Protein 1IZD (pdb70)

Radius of gyration: 19.55 Å; Cα contacts (8 Å, |Δi|>4): 897; chains: 1; bounding box: 43×52×50 Å

CATH classification: 2.40.70.10 (+1 more: 2.40.70.10)

Structure (mmCIF, N/CA/C/O backbone):
data_1IZD
#
_entry.id   1IZD
#
_cell.length_a   49.361
_cell.length_b   79.421
_cell.length_c   93.563
_cell.angle_alpha   90.00
_cell.angle_beta   90.00
_cell.angle_gamma   90.00
#
_symmetry.space_group_name_H-M   'P 21 21 21'
#
loop_
_entity.id
_entity.type
_entity.pdbx_description
1 polymer 'Aspartic proteinase'
2 non-polymer alpha-D-mannopyranose
3 water water
#
loop_
_atom_site.group_PDB
_atom_site.id
_atom_site.type_symbol
_atom_site.label_atom_id
_atom_site.label_alt_id
_atom_site.label_comp_id
_atom_site.label_asym_id
_atom_site.label_entity_id
_atom_site.label_seq_id
_atom_site.pdbx_PDB_ins_code
_atom_site.Cartn_x
_atom_site.Cartn_y
_atom_site.Cartn_z
_atom_site.occupancy
_atom_site.B_iso_or_equiv
_atom_site.auth_seq_id
_atom_site.auth_comp_id
_atom_site.auth_asym_id
_atom_site.auth_atom_id
_atom_site.pdbx_PDB_model_num
ATOM 1 N N . ALA A 1 1 ? 38.593 -26.770 32.462 1.00 13.98 1 ALA A N 1
ATOM 2 C CA . ALA A 1 1 ? 38.292 -26.580 31.016 1.00 14.04 1 ALA A CA 1
ATOM 3 C C . ALA A 1 1 ? 39.125 -25.428 30.465 1.00 13.31 1 ALA A C 1
ATOM 4 O O . ALA A 1 1 ? 39.539 -24.544 31.218 1.00 13.16 1 ALA A O 1
ATOM 6 N N . ALA A 1 2 ? 39.360 -25.439 29.156 1.00 10.47 2 ALA A N 1
ATOM 7 C CA . ALA A 1 2 ? 40.152 -24.398 28.503 1.00 10.78 2 ALA A CA 1
ATOM 8 C C . ALA A 1 2 ? 39.350 -23.117 28.264 1.00 9.97 2 ALA A C 1
ATOM 9 O O . ALA A 1 2 ? 39.911 -22.078 27.918 1.00 8.11 2 ALA A O 1
ATOM 11 N N . THR A 1 3 ? 38.036 -23.207 28.433 1.00 8.19 3 THR A N 1
ATOM 12 C CA . THR A 1 3 ? 37.150 -22.061 28.265 1.00 9.28 3 THR A CA 1
ATOM 13 C C . THR A 1 3 ? 36.025 -22.197 29.279 1.00 9.01 3 THR A C 1
ATOM 14 O O . THR A 1 3 ? 35.733 -23.296 29.746 1.00 8.37 3 THR A O 1
ATOM 18 N N . GLY A 1 4 ? 35.389 -21.081 29.609 1.00 9.21 4 GLY A N 1
ATOM 19 C CA . GLY A 1 4 ? 34.291 -21.125 30.554 1.00 9.57 4 GLY A CA 1
ATOM 20 C C . GLY A 1 4 ? 33.613 -19.777 30.662 1.00 9.70 4 GLY A C 1
ATOM 21 O O . GLY A 1 4 ? 34.193 -18.753 30.299 1.00 8.83 4 GLY A O 1
ATOM 22 N N . SER A 1 5 ? 32.381 -19.771 31.157 1.00 9.48 5 SER A N 1
ATOM 23 C CA . SER A 1 5 ? 31.649 -18.523 31.319 1.00 9.59 5 SER A CA 1
ATOM 24 C C . SER A 1 5 ? 30.866 -18.535 32.623 1.00 9.54 5 SER A C 1
ATOM 25 O O . SER A 1 5 ? 30.543 -19.598 33.154 1.00 7.98 5 SER A O 1
ATOM 28 N N . VAL A 1 6 ? 30.581 -17.344 33.138 1.00 8.64 6 VAL A N 1
ATOM 29 C CA . VAL A 1 6 ? 29.808 -17.201 34.360 1.00 8.87 6 VAL A CA 1
ATOM 30 C C . VAL A 1 6 ? 28.812 -16.061 34.186 1.00 9.36 6 VAL A C 1
ATOM 31 O O . VAL A 1 6 ? 29.062 -15.100 33.452 1.00 9.23 6 VAL A O 1
ATOM 35 N N . THR A 1 7 ? 27.671 -16.192 34.849 1.00 7.38 7 THR A N 1
ATOM 36 C CA . THR A 1 7 ? 26.625 -15.182 34.792 1.00 6.78 7 THR A CA 1
ATOM 37 C C . THR A 1 7 ? 26.906 -14.137 35.869 1.00 6.45 7 THR A C 1
ATOM 38 O O . THR A 1 7 ? 27.304 -14.477 36.981 1.00 6.85 7 THR A O 1
ATOM 42 N N . THR A 1 8 ? 26.712 -12.868 35.533 1.00 6.93 8 THR A N 1
ATOM 43 C CA . THR A 1 8 ? 26.935 -11.795 36.486 1.00 6.02 8 THR A CA 1
ATOM 44 C C . THR A 1 8 ? 25.672 -10.936 36.532 1.00 8.20 8 THR A C 1
ATOM 45 O O . THR A 1 8 ? 25.111 -10.580 35.493 1.00 8.01 8 THR A O 1
ATOM 49 N N . ASN A 1 9 ? 25.211 -10.627 37.740 1.00 7.36 9 ASN A N 1
ATOM 50 C CA . ASN A 1 9 ? 23.998 -9.834 37.905 1.00 8.58 9 ASN A CA 1
ATOM 51 C C . ASN A 1 9 ? 24.211 -8.579 38.733 1.00 8.01 9 ASN A C 1
ATOM 52 O O . ASN A 1 9 ? 24.948 -8.589 39.723 1.00 6.44 9 ASN A O 1
ATOM 57 N N . PRO A 1 10 ? 23.547 -7.480 38.343 1.00 8.60 10 PRO A N 1
ATOM 58 C CA . PRO A 1 10 ? 23.657 -6.202 39.045 1.00 9.41 10 PRO A CA 1
ATOM 59 C C . PRO A 1 10 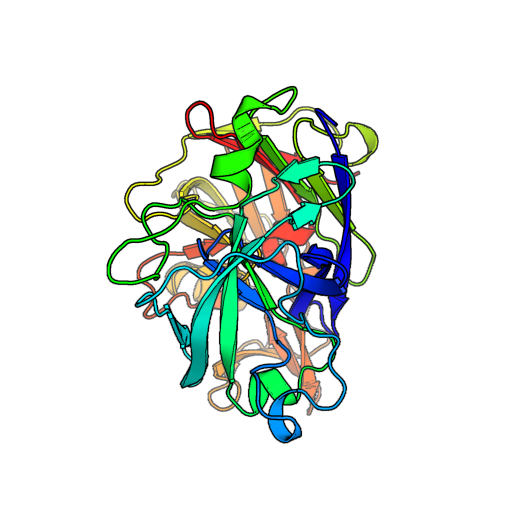? 22.762 -6.102 40.270 1.00 10.14 10 PRO A C 1
ATOM 60 O O . PRO A 1 10 ? 21.721 -6.753 40.351 1.00 9.62 10 PRO A O 1
ATOM 64 N N . THR A 1 11 ? 23.189 -5.283 41.225 1.00 10.73 11 THR A N 1
ATOM 65 C CA . THR A 1 11 ? 22.414 -5.030 42.425 1.00 11.79 11 THR A CA 1
ATOM 66 C C . THR A 1 11 ? 21.567 -3.813 42.043 1.00 12.59 11 THR A C 1
ATOM 67 O O . THR A 1 11 ? 21.661 -3.329 40.913 1.00 10.17 11 THR A O 1
ATOM 71 N N . SER A 1 12 ? 20.750 -3.315 42.966 1.00 13.43 12 SER A N 1
ATOM 72 C CA . SER A 1 12 ? 19.906 -2.156 42.677 1.00 15.17 12 SER A CA 1
ATOM 73 C C . SER A 1 12 ? 20.668 -1.020 41.991 1.00 14.48 12 SER A C 1
ATOM 74 O O . SER A 1 12 ? 21.787 -0.681 42.385 1.00 14.70 12 SER A O 1
ATOM 77 N N . ASN A 1 13 ? 20.047 -0.442 40.964 1.00 14.36 13 ASN A N 1
ATOM 78 C CA . ASN A 1 13 ? 20.628 0.661 40.194 1.00 15.11 13 ASN A CA 1
ATOM 79 C C . ASN A 1 13 ? 21.955 0.316 39.520 1.00 13.66 13 ASN A C 1
ATOM 80 O O . ASN A 1 13 ? 22.706 1.211 39.133 1.00 13.22 13 ASN A O 1
ATOM 85 N N . ASP A 1 14 ? 22.233 -0.974 39.362 1.00 11.28 14 ASP A N 1
ATOM 86 C CA . ASP A 1 14 ? 23.485 -1.418 38.751 1.00 10.71 14 ASP A CA 1
ATOM 87 C C . ASP A 1 14 ? 24.677 -0.847 39.521 1.00 10.98 14 ASP A C 1
ATOM 88 O O . ASP A 1 14 ? 25.684 -0.462 38.922 1.00 9.64 14 ASP A O 1
ATOM 93 N N . GLU A 1 15 ? 24.559 -0.789 40.845 1.00 10.06 15 GLU A N 1
ATOM 94 C CA . GLU A 1 15 ? 25.629 -0.261 41.687 1.00 11.32 15 GLU A CA 1
ATOM 95 C C . GLU A 1 15 ? 26.885 -1.118 41.580 1.00 9.49 15 GLU A C 1
ATOM 96 O O . GLU A 1 15 ? 28.000 -0.606 41.535 1.00 6.97 15 GLU A O 1
ATOM 102 N N . GLU A 1 16 ? 26.691 -2.430 41.549 1.00 8.73 16 GLU A N 1
ATOM 103 C CA . GLU A 1 16 ? 27.798 -3.371 41.438 1.00 8.20 16 GLU A CA 1
ATOM 104 C C . GLU A 1 16 ? 27.251 -4.640 40.812 1.00 8.13 16 GLU A C 1
ATOM 105 O O . GLU A 1 16 ? 26.036 -4.810 40.705 1.00 6.86 16 GLU A O 1
ATOM 111 N N . TYR A 1 17 ? 28.150 -5.526 40.400 1.00 7.87 17 TYR A N 1
ATOM 112 C CA . TYR A 1 17 ? 27.751 -6.786 39.794 1.00 7.22 17 TYR A CA 1
ATOM 113 C C . TYR A 1 17 ? 28.351 -7.930 40.597 1.00 7.58 17 TYR A C 1
ATOM 114 O O . TYR A 1 17 ? 29.528 -7.894 40.958 1.00 7.04 17 TYR A O 1
ATOM 123 N N . ILE A 1 18 ? 27.532 -8.937 40.887 1.00 6.41 18 ILE A N 1
ATOM 124 C CA . ILE A 1 18 ? 27.976 -10.080 41.672 1.00 7.10 18 ILE A CA 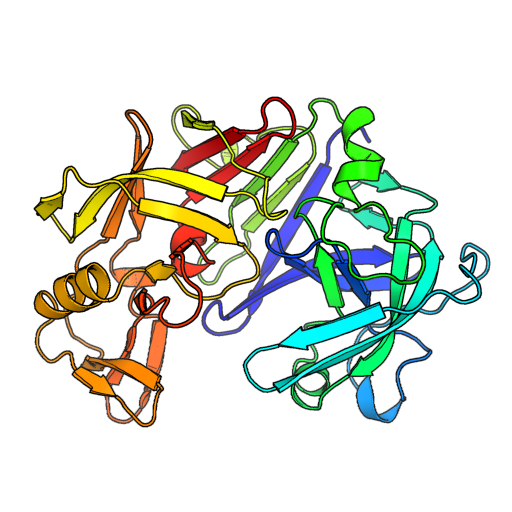1
ATOM 125 C C . ILE A 1 18 ? 27.991 -11.342 40.815 1.00 6.16 18 ILE A C 1
ATOM 126 O O . ILE A 1 18 ? 27.100 -11.562 39.993 1.00 6.10 18 ILE A O 1
ATOM 131 N N . THR A 1 19 ? 29.012 -12.166 41.019 1.00 5.04 19 THR A N 1
ATOM 132 C CA . THR A 1 19 ? 29.187 -13.389 40.245 1.00 5.44 19 THR A CA 1
ATOM 133 C C . THR A 1 19 ? 29.529 -14.549 41.167 1.00 6.26 19 THR A C 1
ATOM 134 O O . THR A 1 19 ? 30.434 -14.443 41.992 1.00 5.46 19 THR A O 1
ATOM 138 N N . GLN A 1 20 ? 28.809 -15.657 41.023 1.00 6.75 20 GLN A N 1
ATOM 139 C CA . GLN A 1 20 ? 29.041 -16.828 41.861 1.00 5.17 20 GLN A CA 1
ATOM 140 C C . GLN A 1 20 ? 30.319 -17.565 41.487 1.00 6.68 20 GLN A C 1
ATOM 141 O O . GLN A 1 20 ? 30.592 -17.797 40.308 1.00 6.54 20 GLN A O 1
ATOM 147 N N . VAL A 1 21 ? 31.102 -17.933 42.495 1.00 5.45 21 VAL A N 1
ATOM 148 C CA . VAL A 1 21 ? 32.332 -18.678 42.262 1.00 6.60 21 VAL A CA 1
ATOM 149 C C . VAL A 1 21 ? 32.503 -19.661 43.415 1.00 7.05 21 VAL A C 1
ATOM 150 O O . VAL A 1 21 ? 31.925 -19.477 44.485 1.00 6.58 21 VAL A O 1
ATOM 154 N N . THR A 1 22 ? 33.279 -20.714 43.201 1.00 5.86 22 THR A N 1
ATOM 155 C CA . THR A 1 22 ? 33.512 -21.652 44.283 1.00 7.23 22 THR A CA 1
ATOM 156 C C . THR A 1 22 ? 34.943 -21.465 44.775 1.00 6.79 22 THR A C 1
ATOM 157 O O . THR A 1 22 ? 35.881 -21.358 43.979 1.00 6.08 22 THR A O 1
ATOM 161 N N . VAL A 1 23 ? 35.085 -21.387 46.094 1.00 6.36 23 VAL A N 1
ATOM 162 C CA . VAL A 1 23 ? 36.380 -21.226 46.745 1.00 6.41 23 VAL A CA 1
ATOM 163 C C . VAL A 1 23 ? 36.447 -22.392 47.721 1.00 5.95 23 VAL A C 1
ATOM 164 O O . VAL A 1 23 ? 35.670 -22.453 48.676 1.00 5.20 23 VAL A O 1
ATOM 168 N N . GLY A 1 24 ? 37.363 -23.324 47.480 1.00 5.65 24 GLY A N 1
ATOM 169 C CA . GLY A 1 24 ? 37.440 -24.486 48.345 1.00 6.11 24 GLY A CA 1
ATOM 170 C C . GLY A 1 24 ? 36.138 -25.245 48.153 1.00 6.55 24 GLY A C 1
ATOM 171 O O . GLY A 1 24 ? 35.748 -25.528 47.020 1.00 7.53 24 GLY A O 1
ATOM 172 N N . ASP A 1 25 ? 35.450 -25.558 49.245 1.00 5.82 25 ASP A N 1
ATOM 173 C CA . ASP A 1 25 ? 34.184 -26.280 49.159 1.00 7.49 25 ASP A CA 1
ATOM 174 C C . ASP A 1 25 ? 32.985 -25.351 49.252 1.00 6.67 25 ASP A C 1
ATOM 175 O O . ASP A 1 25 ? 31.844 -25.807 49.283 1.00 6.71 25 ASP A O 1
ATOM 180 N N . ASP A 1 26 ? 33.245 -24.049 49.282 1.00 6.36 26 ASP A N 1
ATOM 181 C CA . ASP A 1 26 ? 32.178 -23.068 49.405 1.00 6.31 26 ASP A CA 1
ATOM 182 C C . ASP A 1 26 ? 31.850 -22.332 48.115 1.00 8.02 26 ASP A C 1
ATOM 183 O O . ASP A 1 26 ? 32.697 -22.182 47.238 1.00 8.70 26 ASP A O 1
ATOM 188 N N . THR A 1 27 ? 30.604 -21.880 48.010 1.00 6.44 27 THR A N 1
ATOM 189 C CA . THR A 1 27 ? 30.142 -21.145 46.838 1.00 7.39 27 THR A CA 1
ATOM 190 C C . THR A 1 27 ? 29.652 -19.789 47.328 1.00 7.63 27 THR A C 1
ATOM 191 O O . THR A 1 27 ? 28.810 -19.717 48.224 1.00 7.39 27 THR A O 1
ATOM 195 N N . LEU A 1 28 ? 30.187 -18.713 46.763 1.00 8.32 28 LEU A N 1
ATOM 196 C CA . LEU A 1 28 ? 29.774 -17.384 47.188 1.00 7.72 28 LEU A CA 1
ATOM 197 C C . LEU A 1 28 ? 29.850 -16.363 46.062 1.00 6.52 28 LEU A C 1
ATOM 198 O O . LEU A 1 28 ? 30.558 -16.556 45.070 1.00 6.54 28 LEU A O 1
ATOM 203 N N . GLY A 1 29 ? 29.102 -15.278 46.221 1.00 4.10 29 GLY A N 1
ATOM 204 C CA . GLY A 1 29 ? 29.077 -14.240 45.208 1.00 5.21 29 GLY A CA 1
ATOM 205 C C . GLY A 1 29 ? 30.160 -13.202 45.406 1.00 6.67 29 GLY A C 1
ATOM 206 O O . GLY A 1 29 ? 30.237 -12.569 46.461 1.00 6.73 29 GLY A O 1
ATOM 207 N N . LEU A 1 30 ? 30.995 -13.022 44.385 1.00 6.15 30 LEU A N 1
ATOM 208 C CA . LEU A 1 30 ? 32.082 -12.053 44.449 1.00 6.05 30 LEU A CA 1
ATOM 209 C C . LEU A 1 30 ? 31.946 -10.960 43.388 1.00 5.77 30 LEU A C 1
ATOM 210 O O . LEU A 1 30 ? 31.304 -11.147 42.353 1.00 7.19 30 LEU A O 1
ATOM 215 N N . ASP A 1 31 ? 32.566 -9.819 43.660 1.00 4.88 31 ASP A N 1
ATOM 216 C CA . ASP A 1 31 ? 32.545 -8.673 42.756 1.00 4.32 31 ASP A CA 1
ATOM 217 C C . ASP A 1 31 ? 33.786 -8.749 41.861 1.00 5.69 31 ASP A C 1
ATOM 218 O O . ASP A 1 31 ? 34.894 -8.477 42.321 1.00 7.21 31 ASP A O 1
ATOM 223 N N . PHE A 1 32 ? 33.606 -9.141 40.598 1.00 5.88 32 PHE A N 1
ATOM 224 C CA . PHE A 1 32 ? 34.723 -9.218 39.651 1.00 6.40 32 PHE A CA 1
ATOM 225 C C . PHE A 1 32 ? 35.160 -7.780 39.378 1.00 7.01 32 PHE A C 1
ATOM 226 O O . PHE A 1 32 ? 34.400 -6.978 38.829 1.00 7.14 32 PHE A O 1
ATOM 234 N N . ASP A 1 33 ? 36.399 -7.481 39.755 1.00 6.69 33 ASP A N 1
ATOM 235 C CA . ASP A 1 33 ? 36.961 -6.138 39.670 1.00 7.07 33 ASP A CA 1
ATOM 236 C C . ASP A 1 33 ? 38.215 -6.056 38.801 1.00 6.07 33 ASP A C 1
ATOM 237 O O . ASP A 1 33 ? 39.290 -6.470 39.234 1.00 5.04 33 ASP A O 1
ATOM 242 N N . THR A 1 34 ? 38.090 -5.510 37.591 1.00 6.31 34 THR A N 1
ATOM 243 C CA . THR A 1 34 ? 39.246 -5.390 36.703 1.00 6.08 34 THR A CA 1
ATOM 244 C C . THR A 1 34 ? 40.165 -4.252 37.137 1.00 6.68 34 THR A C 1
ATOM 245 O O . THR A 1 34 ? 41.189 -3.990 36.501 1.00 6.59 34 THR A O 1
ATOM 249 N N . GLY A 1 35 ? 39.792 -3.585 38.226 1.00 6.34 35 GLY A N 1
ATOM 250 C CA . GLY A 1 35 ? 40.595 -2.496 38.752 1.00 5.22 35 GLY A CA 1
ATOM 251 C C . GLY A 1 35 ? 41.380 -2.926 39.982 1.00 7.43 35 GLY A C 1
ATOM 252 O O . GLY A 1 35 ? 42.119 -2.133 40.566 1.00 6.81 35 GLY A O 1
ATOM 253 N N . SER A 1 36 ? 41.223 -4.186 40.375 1.00 4.63 36 SER A N 1
ATOM 254 C CA . SER A 1 36 ? 41.922 -4.717 41.542 1.00 6.49 36 SER A CA 1
ATOM 255 C C . SER A 1 36 ? 42.625 -6.032 41.224 1.00 5.54 36 SER A C 1
ATOM 256 O O . SER A 1 36 ? 42.177 -6.784 40.360 1.00 5.50 36 SER A O 1
ATOM 259 N N . ALA A 1 37 ? 43.726 -6.307 41.924 1.00 4.38 37 ALA A N 1
ATOM 260 C CA . ALA A 1 37 ? 44.475 -7.544 41.714 1.00 5.71 37 ALA A CA 1
ATOM 261 C C . ALA A 1 37 ? 44.361 -8.463 42.929 1.00 6.01 37 ALA A C 1
ATOM 262 O O . ALA A 1 37 ? 45.157 -9.388 43.102 1.00 6.18 37 ALA A O 1
ATOM 264 N N . ASP A 1 38 ? 43.367 -8.207 43.772 1.00 6.34 38 ASP A N 1
ATOM 265 C CA . ASP A 1 38 ? 43.163 -9.026 44.957 1.00 7.75 38 ASP A CA 1
ATOM 266 C C . ASP A 1 38 ? 41.886 -9.842 44.869 1.00 9.10 38 ASP A C 1
ATOM 267 O O . ASP A 1 38 ? 40.890 -9.407 44.289 1.00 9.60 38 ASP A O 1
ATOM 272 N N . LEU A 1 39 ? 41.932 -11.037 45.442 1.00 9.23 39 LEU A N 1
ATOM 273 C CA . LEU A 1 39 ? 40.767 -11.905 45.502 1.00 7.50 39 LEU A CA 1
ATOM 274 C C . LEU A 1 39 ? 40.576 -12.110 47.000 1.00 7.10 39 LEU A C 1
ATOM 275 O O . LEU A 1 39 ? 41.332 -12.854 47.626 1.00 6.00 39 LEU A O 1
ATOM 280 N N . TRP A 1 40 ? 39.603 -11.417 47.582 1.00 5.78 40 TRP A N 1
ATOM 281 C CA . TRP A 1 40 ? 39.344 -11.567 49.006 1.00 5.88 40 TRP A CA 1
ATOM 282 C C . TRP A 1 40 ? 37.907 -12.023 49.226 1.00 5.86 40 TRP A C 1
ATOM 283 O O . TRP A 1 40 ? 37.030 -11.772 48.397 1.00 5.45 40 TRP A O 1
ATOM 294 N N . VAL A 1 41 ? 37.669 -12.695 50.346 1.00 5.19 41 VAL A N 1
ATOM 295 C CA . VAL A 1 41 ? 36.347 -13.234 50.632 1.00 5.04 41 VAL A CA 1
ATOM 296 C C . VAL A 1 41 ? 35.935 -13.157 52.096 1.00 5.45 41 VAL A C 1
ATOM 297 O O . VAL A 1 41 ? 36.783 -13.129 52.989 1.00 6.65 41 VAL A O 1
ATOM 301 N N . PHE A 1 42 ? 34.625 -13.114 52.331 1.00 5.63 42 PHE A N 1
ATOM 302 C CA . PHE A 1 42 ? 34.112 -13.154 53.693 1.00 4.43 42 PHE A CA 1
ATOM 303 C C . PHE A 1 42 ? 34.457 -14.594 54.054 1.00 5.10 42 PHE A C 1
ATOM 304 O O . PHE A 1 42 ? 34.358 -15.486 53.205 1.00 3.29 42 PHE A O 1
ATOM 312 N N . SER A 1 43 ? 34.862 -14.836 55.293 1.00 5.06 43 SER A N 1
ATOM 313 C CA . SER A 1 43 ? 35.248 -16.184 55.677 1.00 5.11 43 SER A CA 1
ATOM 314 C C . SER A 1 43 ? 34.794 -16.557 57.078 1.00 6.18 43 SER A C 1
ATOM 315 O O . SER A 1 43 ? 34.134 -15.776 57.766 1.00 6.80 43 SER A O 1
ATOM 318 N N . SER A 1 44 ? 35.158 -17.765 57.494 1.00 6.10 44 SER A N 1
ATOM 319 C CA . SER A 1 44 ? 34.813 -18.239 58.824 1.00 6.46 44 SER A CA 1
ATOM 320 C C . SER A 1 44 ? 35.617 -17.434 59.846 1.00 6.83 44 SER A C 1
ATOM 321 O O . SER A 1 44 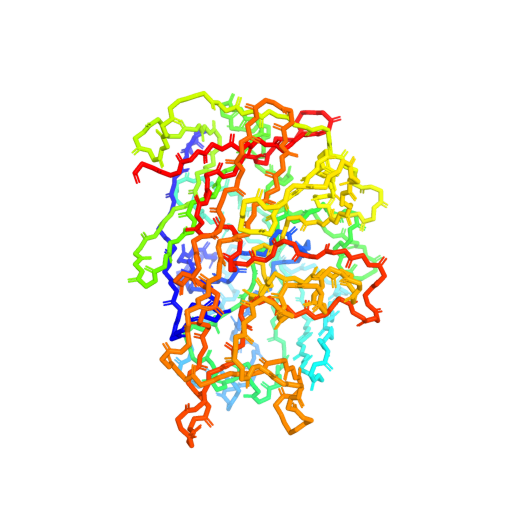? 35.275 -17.396 61.027 1.00 8.46 44 SER A O 1
ATOM 324 N N . GLN A 1 45 ? 36.681 -16.779 59.382 1.00 5.68 45 GLN A N 1
ATOM 325 C CA . GLN A 1 45 ? 37.512 -15.961 60.262 1.00 6.35 45 GLN A CA 1
ATOM 326 C C . GLN A 1 45 ? 36.893 -14.587 60.470 1.00 8.05 45 GLN A C 1
ATOM 327 O O . GLN A 1 45 ? 37.224 -13.892 61.430 1.00 9.05 45 GLN A O 1
ATOM 333 N N . THR A 1 46 ? 36.010 -14.186 59.560 1.00 7.28 46 THR A N 1
ATOM 334 C CA . THR A 1 46 ? 35.342 -12.893 59.682 1.00 6.25 46 THR A CA 1
ATOM 335 C C . THR A 1 46 ? 34.420 -12.993 60.896 1.00 6.60 46 THR A C 1
ATOM 336 O O . THR A 1 46 ? 33.708 -13.986 61.055 1.00 4.82 46 THR A O 1
ATOM 340 N N . PRO A 1 47 ? 34.420 -11.971 61.770 1.00 6.45 47 PRO A N 1
ATOM 341 C CA . PRO A 1 47 ? 33.557 -12.013 62.956 1.00 7.64 47 PRO A CA 1
ATOM 342 C C . PRO A 1 47 ? 32.121 -12.401 62.612 1.00 6.90 47 PRO A C 1
ATOM 343 O O . PRO A 1 47 ? 31.556 -11.896 61.646 1.00 5.60 47 PRO A O 1
ATOM 347 N N . SER A 1 48 ? 31.535 -13.293 63.404 1.00 8.15 48 SER A N 1
ATOM 348 C CA . SER A 1 48 ? 30.160 -13.721 63.165 1.00 8.97 48 SER A CA 1
ATOM 349 C C . SER A 1 48 ? 29.236 -12.516 63.013 1.00 9.09 48 SER A C 1
ATOM 350 O O . SER A 1 48 ? 28.336 -12.510 62.176 1.00 8.24 48 SER A O 1
ATOM 353 N N . SER A 1 49 ? 29.466 -11.493 63.828 1.00 8.33 49 SER A N 1
ATOM 354 C CA . SER A 1 49 ? 28.648 -10.291 63.782 1.00 8.96 49 SER A CA 1
ATOM 355 C C . SER A 1 49 ? 28.859 -9.489 62.500 1.00 9.03 49 SER A C 1
ATOM 356 O O . SER A 1 49 ? 28.001 -8.697 62.115 1.00 10.49 49 SER A O 1
ATOM 359 N N . GLU A 1 50 ? 29.992 -9.698 61.834 1.00 6.90 50 GLU A N 1
ATOM 360 C CA . GLU A 1 50 ? 30.288 -8.964 60.610 1.00 7.26 50 GLU A CA 1
ATOM 361 C C . GLU A 1 50 ? 29.948 -9.711 59.320 1.00 7.69 50 GLU A C 1
ATOM 362 O O . GLU A 1 50 ? 29.826 -9.091 58.258 1.00 6.34 50 GLU A O 1
ATOM 368 N N . ARG A 1 51 ? 29.794 -11.032 59.401 1.00 7.93 51 ARG A N 1
ATOM 369 C CA . ARG A 1 51 ? 29.455 -11.820 58.214 1.00 7.11 51 ARG A CA 1
ATOM 370 C C . ARG A 1 51 ? 28.014 -12.327 58.251 1.00 8.90 51 ARG A C 1
ATOM 371 O O . ARG A 1 51 ? 27.599 -13.117 57.403 1.00 6.50 51 ARG A O 1
ATOM 379 N N . SER A 1 52 ? 27.248 -11.864 59.234 1.00 8.86 52 SER A N 1
ATOM 380 C CA . SER A 1 52 ? 25.855 -12.275 59.358 1.00 10.54 52 SER A CA 1
ATOM 381 C C . SER A 1 52 ? 25.102 -12.067 58.042 1.00 10.38 52 SER A C 1
ATOM 382 O O . SER A 1 52 ? 25.138 -10.983 57.461 1.00 10.17 52 SER A O 1
ATOM 385 N N . GLY A 1 53 ? 24.429 -13.113 57.572 1.00 9.04 53 GLY A N 1
ATOM 386 C CA . GLY A 1 53 ? 23.672 -13.009 56.336 1.00 10.02 53 GLY A CA 1
ATOM 387 C C . GLY A 1 53 ? 24.458 -13.232 55.056 1.00 8.85 53 GLY A C 1
ATOM 388 O O . GLY A 1 53 ? 23.870 -13.282 53.975 1.00 8.56 53 GLY A O 1
ATOM 389 N N . HIS A 1 54 ? 25.777 -13.376 55.172 1.00 6.25 54 HIS A N 1
ATOM 390 C CA . HIS A 1 54 ? 26.648 -13.592 54.011 1.00 5.43 54 HIS A CA 1
ATOM 391 C C . HIS A 1 54 ? 27.072 -15.040 53.799 1.00 5.83 54 HIS A C 1
ATOM 392 O O . HIS A 1 54 ? 27.196 -15.813 54.749 1.00 5.73 54 HIS A O 1
ATOM 399 N N . ASP A 1 55 ? 27.320 -15.391 52.541 1.00 6.59 55 ASP A N 1
ATOM 400 C CA . ASP A 1 55 ? 27.847 -16.708 52.221 1.00 6.62 55 ASP A CA 1
ATOM 401 C C . ASP A 1 55 ? 29.317 -16.472 52.556 1.00 7.27 55 ASP A C 1
ATOM 402 O O . ASP A 1 55 ? 29.808 -15.358 52.380 1.00 7.87 55 ASP A O 1
ATOM 407 N N . TYR A 1 56 ? 30.022 -17.484 53.046 1.00 7.01 56 TYR A N 1
ATOM 408 C CA . TYR A 1 56 ? 31.430 -17.285 53.378 1.00 6.25 56 TYR A CA 1
ATOM 409 C C . TYR A 1 56 ? 32.274 -18.526 53.166 1.00 5.54 56 TYR A C 1
ATOM 410 O O . TYR A 1 56 ? 31.763 -19.644 53.088 1.00 5.77 56 TYR A O 1
ATOM 419 N N . TYR A 1 57 ? 33.579 -18.307 53.091 1.00 4.99 57 TYR A N 1
ATOM 420 C CA . TYR A 1 57 ? 34.558 -19.363 52.872 1.00 3.42 57 TYR A CA 1
ATOM 421 C C . TYR A 1 57 ? 35.152 -19.883 54.175 1.00 5.62 57 TYR A C 1
ATOM 422 O O . TYR A 1 57 ? 35.556 -19.104 55.035 1.00 6.04 57 TYR A O 1
ATOM 431 N N . THR A 1 58 ? 35.200 -21.204 54.312 1.00 4.67 58 THR A N 1
ATOM 432 C CA . THR A 1 58 ? 35.789 -21.822 55.494 1.00 6.22 58 THR A CA 1
ATOM 433 C C . THR A 1 58 ? 36.989 -22.642 55.027 1.00 7.10 58 THR A C 1
ATOM 434 O O . THR A 1 58 ? 36.826 -23.642 54.328 1.00 6.16 58 THR A O 1
ATOM 438 N N . PRO A 1 59 ? 38.213 -22.213 55.391 1.00 7.82 59 PRO A N 1
ATOM 439 C CA . PRO A 1 59 ? 39.440 -22.920 55.000 1.00 9.60 59 PRO A CA 1
ATOM 440 C C . PRO A 1 59 ? 39.396 -24.359 55.491 1.00 10.21 59 PRO A C 1
ATOM 441 O O . PRO A 1 59 ? 39.447 -24.605 56.698 1.00 11.60 59 PRO A O 1
ATOM 445 N N . GLY A 1 60 ? 39.310 -25.299 54.556 1.00 8.45 60 GLY A N 1
ATOM 446 C CA . GLY A 1 60 ? 39.244 -26.702 54.915 1.00 9.35 60 GLY A CA 1
ATOM 447 C C . GLY A 1 60 ? 40.463 -27.523 54.534 1.00 9.07 60 GLY A C 1
ATOM 448 O O . GLY A 1 60 ? 41.575 -27.003 54.427 1.00 8.59 60 GLY A O 1
ATOM 449 N N . SER A 1 61 ? 40.241 -28.814 54.313 1.00 9.55 61 SER A N 1
ATOM 450 C CA . SER A 1 61 ? 41.309 -29.747 53.970 1.00 11.14 61 SER A CA 1
ATOM 451 C C . SER A 1 61 ? 42.146 -29.374 52.749 1.00 10.07 61 SER A C 1
ATOM 452 O O . SER A 1 61 ? 43.312 -29.762 52.657 1.00 11.52 61 SER A O 1
ATOM 455 N N . SER A 1 62 ? 41.568 -28.632 51.810 1.00 8.26 62 SER A N 1
ATOM 456 C CA . SER A 1 62 ? 42.312 -28.250 50.611 1.00 8.18 62 SER A CA 1
ATOM 457 C C . SER A 1 62 ? 43.019 -26.903 50.745 1.00 7.96 62 SER A C 1
ATOM 458 O O . SER A 1 62 ? 43.769 -26.503 49.860 1.00 8.85 62 SER A O 1
ATOM 461 N N . ALA A 1 63 ? 42.786 -26.212 51.856 1.00 7.50 63 ALA A N 1
ATOM 462 C CA . ALA A 1 63 ? 43.401 -24.907 52.079 1.00 7.24 63 ALA A CA 1
ATOM 463 C C . ALA A 1 63 ? 44.813 -25.031 52.643 1.00 8.68 63 ALA A C 1
ATOM 464 O O . ALA A 1 63 ? 45.091 -25.909 53.462 1.00 9.29 63 ALA A O 1
ATOM 466 N N . GLN A 1 64 ? 45.703 -24.155 52.184 1.00 5.57 64 GLN A N 1
ATOM 467 C CA . GLN A 1 64 ? 47.084 -24.141 52.652 1.00 5.57 64 GLN A CA 1
ATOM 468 C C . GLN A 1 64 ? 47.433 -22.702 52.999 1.00 5.40 64 GLN A C 1
ATOM 469 O O . GLN A 1 64 ? 47.608 -21.853 52.123 1.00 6.97 64 GLN A O 1
ATOM 475 N N . LYS A 1 65 ? 47.532 -22.425 54.288 1.00 5.80 65 LYS A N 1
ATOM 476 C CA . LYS A 1 65 ? 47.825 -21.072 54.730 1.00 6.22 65 LYS A CA 1
ATOM 477 C C . LYS A 1 65 ? 49.209 -20.567 54.340 1.00 6.55 65 LYS A C 1
ATOM 478 O O . LYS A 1 65 ? 50.197 -21.304 54.393 1.00 6.02 65 LYS A O 1
ATOM 484 N N . ILE A 1 66 ? 49.267 -19.306 53.922 1.00 5.20 66 ILE A N 1
ATOM 485 C CA . ILE A 1 66 ? 50.538 -18.677 53.596 1.00 4.98 66 ILE A CA 1
ATOM 486 C C . ILE A 1 66 ? 50.864 -17.959 54.899 1.00 5.66 66 ILE A C 1
ATOM 487 O O . ILE A 1 66 ? 50.453 -16.819 55.114 1.00 4.67 66 ILE A O 1
ATOM 492 N N . ASP A 1 67 ? 51.581 -18.650 55.776 1.00 7.22 67 ASP A N 1
ATOM 493 C CA . ASP A 1 67 ? 51.933 -18.111 57.081 1.00 7.84 67 ASP A CA 1
ATOM 494 C C . ASP A 1 67 ? 52.673 -16.781 57.026 1.00 8.10 67 ASP A C 1
ATOM 495 O O . ASP A 1 67 ? 53.646 -16.631 56.287 1.00 9.98 67 ASP A O 1
ATOM 500 N N . GLY A 1 68 ? 52.189 -15.818 57.806 1.00 7.35 68 GLY A N 1
ATOM 501 C CA . GLY A 1 68 ? 52.818 -14.508 57.858 1.00 7.91 68 GLY A CA 1
ATOM 502 C C . GLY A 1 68 ? 52.334 -13.505 56.826 1.00 8.16 68 GLY A C 1
ATOM 503 O O . GLY A 1 68 ? 52.713 -12.333 56.865 1.00 8.03 68 GLY A O 1
ATOM 504 N N . ALA A 1 69 ? 51.497 -13.956 55.899 1.00 5.99 69 ALA A N 1
ATOM 505 C CA . ALA A 1 69 ? 50.983 -13.077 54.863 1.00 6.95 69 ALA A CA 1
ATOM 506 C C . ALA A 1 69 ? 49.750 -12.327 55.348 1.00 6.84 69 ALA A C 1
ATOM 507 O O . ALA A 1 69 ? 48.907 -12.882 56.052 1.00 5.93 69 ALA A O 1
ATOM 509 N N . THR A 1 70 ? 49.654 -11.062 54.963 1.00 6.70 70 THR A N 1
ATOM 510 C CA . THR A 1 70 ? 48.519 -10.234 55.339 1.00 6.66 70 THR A CA 1
ATOM 511 C C . THR A 1 70 ? 48.130 -9.374 54.151 1.00 6.15 70 THR A C 1
ATOM 512 O O . THR A 1 70 ? 48.912 -9.196 53.219 1.00 5.68 70 THR A O 1
ATOM 516 N N . TRP A 1 71 ? 46.911 -8.855 54.186 1.00 5.21 71 TRP A N 1
ATOM 517 C CA . TRP A 1 71 ? 46.421 -7.997 53.126 1.00 6.67 71 TRP A CA 1
ATOM 518 C C . TRP A 1 71 ? 45.486 -6.966 53.743 1.00 8.31 71 TRP A C 1
ATOM 519 O O . TRP A 1 71 ? 44.882 -7.203 54.794 1.00 7.33 71 TRP A O 1
ATOM 530 N N . SER A 1 72 ? 45.381 -5.820 53.089 1.00 8.31 72 SER A N 1
ATOM 531 C CA . SER A 1 72 ? 44.512 -4.757 53.549 1.00 10.32 72 SER A CA 1
ATOM 532 C C . SER A 1 72 ? 44.195 -3.843 52.379 1.00 12.48 72 SER A C 1
ATOM 533 O O . SER A 1 72 ? 45.088 -3.446 51.631 1.00 12.03 72 SER A O 1
ATOM 536 N N . ILE A 1 73 ? 42.915 -3.527 52.220 1.00 13.30 73 ILE A N 1
ATOM 537 C CA . ILE A 1 73 ? 42.463 -2.654 51.147 1.00 16.33 73 ILE A CA 1
ATOM 538 C C . ILE A 1 73 ? 41.588 -1.556 51.738 1.00 18.84 73 ILE A C 1
ATOM 539 O O . ILE A 1 73 ? 40.686 -1.831 52.529 1.00 17.51 73 ILE A O 1
ATOM 544 N N . SER A 1 74 ? 41.859 -0.313 51.357 1.00 22.62 74 SER A N 1
ATOM 545 C CA . SER A 1 74 ? 41.085 0.817 51.850 1.00 27.14 74 SER A CA 1
ATOM 546 C C . SER A 1 74 ? 40.353 1.473 50.690 1.00 29.74 74 SER A C 1
ATOM 547 O O . SER A 1 74 ? 40.884 1.568 49.585 1.00 29.09 74 SER A O 1
ATOM 550 N N . TYR A 1 75 ? 39.130 1.924 50.942 1.00 33.35 75 TYR A N 1
ATOM 551 C CA . TYR A 1 75 ? 38.335 2.561 49.902 1.00 37.90 75 TYR A CA 1
ATOM 552 C C . TYR A 1 75 ? 38.084 4.037 50.196 1.00 40.00 75 TYR A C 1
ATOM 553 O O . TYR A 1 75 ? 38.286 4.502 51.319 1.00 39.61 75 TYR A O 1
ATOM 562 N N . GLY A 1 76 ? 37.649 4.765 49.172 1.00 42.34 76 GLY A N 1
ATOM 563 C CA . GLY A 1 76 ? 37.389 6.187 49.313 1.00 44.21 76 GLY A CA 1
ATOM 564 C C . GLY A 1 76 ? 36.435 6.567 50.429 1.00 45.78 76 GLY A C 1
ATOM 565 O O . GLY A 1 76 ? 36.790 7.349 51.314 1.00 45.72 76 GLY A O 1
ATOM 566 N N . ASP A 1 77 ? 35.225 6.018 50.391 1.00 46.60 77 ASP A N 1
ATOM 567 C CA . ASP A 1 77 ? 34.217 6.319 51.403 1.00 47.07 77 ASP A CA 1
ATOM 568 C C . ASP A 1 77 ? 34.686 5.952 52.808 1.00 46.57 77 ASP A C 1
ATOM 569 O O . ASP A 1 77 ? 34.000 6.232 53.791 1.00 47.23 77 ASP A O 1
ATOM 574 N N . GLY A 1 78 ? 35.854 5.323 52.897 1.00 45.36 78 GLY A N 1
ATOM 575 C CA . GLY A 1 78 ? 36.390 4.941 54.191 1.00 43.21 78 GLY A CA 1
ATOM 576 C C . GLY A 1 78 ? 36.273 3.457 54.486 1.00 41.33 78 GLY A C 1
ATOM 577 O O . GLY A 1 78 ? 36.876 2.958 55.438 1.00 40.96 78 GLY A O 1
ATOM 578 N N . SER A 1 79 ? 35.494 2.746 53.676 1.00 38.86 79 SER A N 1
ATOM 579 C CA . SER A 1 79 ? 35.313 1.314 53.867 1.00 35.66 79 SER A CA 1
ATOM 580 C C . SER A 1 79 ? 36.651 0.600 53.725 1.00 33.89 79 SER A C 1
ATOM 581 O O . SER A 1 79 ? 37.507 1.009 52.939 1.00 33.43 79 SER A O 1
ATOM 584 N N . SER A 1 80 ? 36.828 -0.469 54.492 1.00 30.51 80 SER A N 1
ATOM 585 C CA . SER A 1 80 ? 38.071 -1.222 54.452 1.00 27.48 80 SER A CA 1
ATOM 586 C C . SER A 1 80 ? 37.854 -2.695 54.767 1.00 24.20 80 SER A C 1
ATOM 587 O O . SER A 1 80 ? 36.807 -3.089 55.284 1.00 22.52 80 SER A O 1
ATOM 590 N N . ALA A 1 81 ? 38.858 -3.501 54.438 1.00 19.70 81 ALA A N 1
ATOM 591 C CA . ALA A 1 81 ? 38.827 -4.934 54.682 1.00 15.57 81 ALA A CA 1
ATOM 592 C C . ALA A 1 81 ? 40.270 -5.423 54.745 1.00 13.72 81 ALA A C 1
ATOM 593 O O . ALA A 1 81 ? 41.143 -4.888 54.063 1.00 11.04 81 ALA A O 1
ATOM 595 N N . SER A 1 82 ? 40.520 -6.434 55.569 1.00 11.35 82 SER A N 1
ATOM 596 C CA . SER A 1 82 ? 41.866 -6.975 55.704 1.00 9.78 82 SER A CA 1
ATOM 597 C C . SER A 1 82 ? 41.826 -8.330 56.400 1.00 8.46 82 SER A C 1
ATOM 598 O O . SER A 1 82 ? 40.810 -8.707 56.984 1.00 6.84 82 SER A O 1
ATOM 601 N N . GLY A 1 83 ? 42.933 -9.062 56.331 1.00 7.63 83 GLY A N 1
ATOM 602 C CA . GLY A 1 83 ? 42.988 -10.367 56.965 1.00 7.05 83 GLY A CA 1
ATOM 603 C C . GLY A 1 83 ? 44.251 -11.119 56.600 1.00 5.64 83 GLY A C 1
ATOM 604 O O . GLY A 1 83 ? 45.302 -10.505 56.404 1.00 4.83 83 GLY A O 1
ATOM 605 N N . ASP A 1 84 ? 44.149 -12.443 56.517 1.00 5.44 84 ASP A N 1
ATOM 606 C CA . ASP A 1 84 ? 45.294 -13.280 56.164 1.00 5.67 84 ASP A CA 1
ATOM 607 C C . ASP A 1 84 ? 45.090 -13.990 54.827 1.00 5.97 84 ASP A C 1
ATOM 608 O O . ASP A 1 84 ? 44.132 -13.701 54.105 1.00 4.75 84 ASP A O 1
ATOM 613 N N . VAL A 1 85 ? 45.975 -14.924 54.493 1.00 6.21 85 VAL A N 1
ATOM 614 C CA . VAL A 1 85 ? 45.875 -15.580 53.193 1.00 5.37 85 VAL A CA 1
ATOM 615 C C . VAL A 1 85 ? 46.092 -17.093 53.168 1.00 6.57 85 VAL A C 1
ATOM 616 O O . VAL A 1 85 ? 46.943 -17.626 53.879 1.00 5.52 85 VAL A O 1
ATOM 620 N N . TYR A 1 86 ? 45.309 -17.770 52.331 1.00 7.32 86 TYR A N 1
ATOM 621 C CA . TYR A 1 86 ? 45.410 -19.214 52.140 1.00 7.22 86 TYR A CA 1
ATOM 622 C C . TYR A 1 86 ? 45.388 -19.476 50.646 1.00 8.14 86 TYR A C 1
ATOM 623 O O . TYR A 1 86 ? 44.818 -18.700 49.886 1.00 8.78 86 TYR A O 1
ATOM 632 N N . LYS A 1 87 ? 46.006 -20.570 50.226 1.00 7.93 87 LYS A N 1
ATOM 633 C CA . LYS A 1 87 ? 45.952 -20.950 48.826 1.00 7.28 87 LYS A CA 1
ATOM 634 C C . LYS A 1 87 ? 44.873 -22.036 48.795 1.00 7.13 87 LYS A C 1
ATOM 635 O O . LYS A 1 87 ? 44.832 -22.899 49.674 1.00 6.21 87 LYS A O 1
ATOM 641 N N . ASP A 1 88 ? 43.980 -21.978 47.814 1.00 5.97 88 ASP A N 1
ATOM 642 C CA . ASP A 1 88 ? 42.913 -22.975 47.722 1.00 7.48 88 ASP A CA 1
ATOM 643 C C . ASP A 1 88 ? 42.374 -23.016 46.300 1.00 6.60 88 ASP A C 1
ATOM 644 O O . ASP A 1 88 ? 42.702 -22.163 45.477 1.00 5.44 88 ASP A O 1
ATOM 649 N N . LYS A 1 89 ? 41.536 -24.006 46.019 1.00 6.75 89 LYS A N 1
ATOM 650 C CA . LYS A 1 89 ? 40.968 -24.152 44.690 1.00 6.47 89 LYS A CA 1
ATOM 651 C C . LYS A 1 89 ? 39.852 -23.143 44.446 1.00 6.91 89 LYS A C 1
ATOM 652 O O . LYS A 1 89 ? 38.910 -23.029 45.233 1.00 7.52 89 LYS A O 1
ATOM 658 N N . VAL A 1 90 ? 39.977 -22.401 43.352 1.00 5.93 90 VAL A N 1
ATOM 659 C CA . VAL A 1 90 ? 38.982 -21.410 42.965 1.00 4.14 90 VAL A CA 1
ATOM 660 C C . VAL A 1 90 ? 38.497 -21.813 41.582 1.00 4.38 90 VAL A C 1
ATOM 661 O O . VAL A 1 90 ? 39.301 -22.028 40.676 1.00 4.92 90 VAL A O 1
ATOM 665 N N . THR A 1 91 ? 37.182 -21.928 41.433 1.00 4.45 91 THR A N 1
ATOM 666 C CA . THR A 1 91 ? 36.582 -22.328 40.169 1.00 4.85 91 THR A CA 1
ATOM 667 C C . THR A 1 91 ? 35.600 -21.276 39.665 1.00 6.06 91 THR A C 1
ATOM 668 O O . THR A 1 91 ? 34.693 -20.855 40.388 1.00 5.12 91 THR A O 1
ATOM 672 N N . VAL A 1 92 ? 35.796 -20.859 38.418 1.00 5.09 92 VAL A N 1
ATOM 673 C CA . VAL A 1 92 ? 34.947 -19.865 37.782 1.00 5.76 92 VAL A CA 1
ATOM 674 C C . VAL A 1 92 ? 34.389 -20.465 36.494 1.00 6.07 92 VAL A C 1
ATOM 675 O O . VAL A 1 92 ? 35.095 -20.585 35.499 1.00 6.86 92 VAL A O 1
ATOM 679 N N . GLY A 1 93 ? 33.126 -20.868 36.536 1.00 7.02 93 GLY A N 1
ATOM 680 C CA . GLY A 1 93 ? 32.486 -21.441 35.365 1.00 9.78 93 GLY A CA 1
ATOM 681 C C . GLY A 1 93 ? 33.243 -22.542 34.644 1.00 9.10 93 GLY A C 1
ATOM 682 O O . GLY A 1 93 ? 33.341 -22.525 33.418 1.00 10.97 93 GLY A O 1
ATOM 683 N N . GLY A 1 94 ? 33.778 -23.500 35.394 1.00 8.96 94 GLY A N 1
ATOM 684 C CA . GLY A 1 94 ? 34.493 -24.600 34.772 1.00 10.59 94 GLY A CA 1
ATOM 685 C C . GLY A 1 94 ? 35.994 -24.422 34.688 1.00 9.93 94 GLY A C 1
ATOM 686 O O . GLY A 1 94 ? 36.727 -25.396 34.495 1.00 11.51 94 GLY A O 1
ATOM 687 N N . VAL A 1 95 ? 36.452 -23.181 34.820 1.00 10.12 95 VAL A N 1
ATOM 688 C CA . VAL A 1 95 ? 37.879 -22.873 34.776 1.00 9.07 95 VAL A CA 1
ATOM 689 C C . VAL A 1 95 ? 38.363 -22.770 36.212 1.00 9.13 95 VAL A C 1
ATOM 690 O O . VAL A 1 95 ? 37.871 -21.946 36.982 1.00 7.91 95 VAL A O 1
ATOM 694 N N . SER A 1 96 ? 39.325 -23.602 36.585 1.00 10.50 96 SER A N 1
ATOM 695 C CA . SER A 1 96 ? 39.797 -23.555 37.954 1.00 10.24 96 SER A CA 1
ATOM 696 C C . SER A 1 96 ? 41.303 -23.594 38.126 1.00 9.96 96 SER A C 1
ATOM 697 O O . SER A 1 96 ? 42.052 -23.940 37.208 1.00 8.31 96 SER A O 1
ATOM 700 N N . TYR A 1 97 ? 41.733 -23.196 39.316 1.00 7.41 97 TYR A N 1
ATOM 701 C CA . TYR A 1 97 ? 43.135 -23.223 39.686 1.00 7.14 97 TYR A CA 1
ATOM 702 C C . TYR A 1 97 ? 43.106 -23.749 41.109 1.00 5.81 97 TYR A C 1
ATOM 703 O O . TYR A 1 97 ? 42.418 -23.198 41.968 1.00 5.13 97 TYR A O 1
ATOM 712 N N . ASP A 1 98 ? 43.843 -24.825 41.348 1.00 6.41 98 ASP A N 1
ATOM 713 C CA . ASP A 1 98 ? 43.847 -25.486 42.645 1.00 7.26 98 ASP A CA 1
ATOM 714 C C . ASP A 1 98 ? 44.568 -24.813 43.802 1.00 7.22 98 ASP A C 1
ATOM 715 O O . ASP A 1 98 ? 44.333 -25.163 44.961 1.00 7.35 98 ASP A O 1
ATOM 720 N N . SER A 1 99 ? 45.436 -23.851 43.513 1.00 5.65 99 SER A N 1
ATOM 721 C CA . SER A 1 99 ? 46.155 -23.178 44.592 1.00 5.72 99 SER A CA 1
ATOM 722 C C . SER A 1 99 ? 46.176 -21.657 44.447 1.00 5.74 99 SER A C 1
ATOM 723 O O . SER A 1 99 ? 47.228 -21.019 44.536 1.00 5.78 99 SER A O 1
ATOM 726 N N . GLN A 1 100 ? 44.999 -21.080 44.235 1.00 3.93 100 GLN A N 1
ATOM 727 C CA . GLN A 1 100 ? 44.867 -19.636 44.096 1.00 4.23 100 GLN A CA 1
ATOM 728 C C . GLN A 1 100 ? 44.979 -18.974 45.465 1.00 4.85 100 GLN A C 1
ATOM 729 O O . GLN A 1 100 ? 44.443 -19.480 46.449 1.00 4.30 100 GLN A O 1
ATOM 735 N N . ALA A 1 101 ? 45.682 -17.850 45.527 1.00 4.45 101 ALA A N 1
ATOM 736 C CA . ALA A 1 101 ? 45.813 -17.130 46.784 1.00 4.82 101 ALA A CA 1
ATOM 737 C C . ALA A 1 101 ? 44.446 -16.530 47.105 1.00 6.43 101 ALA A C 1
ATOM 738 O O . ALA A 1 101 ? 43.926 -15.704 46.354 1.00 4.28 101 ALA A O 1
ATOM 740 N N . VAL A 1 102 ? 43.869 -16.969 48.218 1.00 5.28 102 VAL A N 1
ATOM 741 C CA . VAL A 1 102 ? 42.562 -16.499 48.672 1.00 5.35 102 VAL A CA 1
ATOM 742 C C . VAL A 1 102 ? 42.754 -15.666 49.935 1.00 5.71 102 VAL A C 1
ATOM 743 O O . VAL A 1 102 ? 43.159 -16.182 50.977 1.00 6.80 102 VAL A O 1
ATOM 747 N N . GLU A 1 103 ? 42.458 -14.376 49.830 1.00 5.91 103 GLU A N 1
ATOM 748 C CA . GLU A 1 103 ? 42.608 -13.453 50.945 1.00 5.80 103 GLU A CA 1
ATOM 749 C C . GLU A 1 103 ? 41.384 -13.473 51.858 1.00 6.08 103 GLU A C 1
ATOM 750 O O . GLU A 1 103 ? 40.327 -12.934 51.525 1.00 5.77 103 GLU A O 1
ATOM 756 N N . SER A 1 104 ? 41.550 -14.112 53.013 1.00 5.53 104 SER A N 1
ATOM 757 C CA . SER A 1 104 ? 40.495 -14.262 54.007 1.00 6.32 104 SER A CA 1
ATOM 758 C C . SER A 1 104 ? 40.308 -13.025 54.885 1.00 6.62 104 SER A C 1
ATOM 759 O O . SER A 1 104 ? 41.230 -12.592 55.577 1.00 6.72 104 SER A O 1
ATOM 762 N N . ALA A 1 105 ? 39.102 -12.465 54.867 1.00 7.05 105 ALA A N 1
ATOM 763 C CA . ALA A 1 105 ? 38.817 -11.275 55.661 1.00 7.18 105 ALA A CA 1
ATOM 764 C C . ALA A 1 105 ? 38.678 -11.574 57.150 1.00 8.29 105 ALA A C 1
ATOM 765 O O . ALA A 1 105 ? 37.869 -12.410 57.559 1.00 4.20 105 ALA A O 1
ATOM 767 N N . GLU A 1 106 ? 39.481 -10.895 57.961 1.00 8.21 106 GLU A N 1
ATOM 768 C CA . GLU A 1 106 ? 39.404 -11.073 59.403 1.00 9.74 106 GLU A CA 1
ATOM 769 C C . GLU A 1 106 ? 38.600 -9.908 59.969 1.00 9.33 106 GLU A C 1
ATOM 770 O O . GLU A 1 106 ? 38.233 -9.901 61.142 1.00 8.50 106 GLU A O 1
ATOM 776 N N . LYS A 1 107 ? 38.325 -8.930 59.112 1.00 9.35 107 LYS A N 1
ATOM 777 C CA . LYS A 1 107 ? 37.532 -7.765 59.494 1.00 10.41 107 LYS A CA 1
ATOM 778 C C . LYS A 1 107 ? 37.112 -6.959 58.271 1.00 9.76 107 LYS A C 1
ATOM 779 O O . LYS A 1 107 ? 37.857 -6.861 57.295 1.00 9.26 107 LYS A O 1
ATOM 785 N N . VAL A 1 108 ? 35.906 -6.395 58.328 1.00 7.98 108 VAL A N 1
ATOM 786 C CA . VAL A 1 108 ? 35.368 -5.589 57.236 1.00 9.46 108 VAL A CA 1
ATOM 787 C C . VAL A 1 108 ? 34.505 -4.476 57.826 1.00 10.06 108 VAL A C 1
ATOM 788 O O . VAL A 1 108 ? 33.996 -4.604 58.943 1.00 9.60 108 VAL A O 1
ATOM 792 N N . SER A 1 109 ? 34.338 -3.393 57.073 1.00 11.20 109 SER A N 1
ATOM 793 C CA . SER A 1 109 ? 33.546 -2.255 57.529 1.00 14.26 109 SER A CA 1
ATOM 794 C C . SER A 1 109 ? 32.052 -2.555 57.522 1.00 15.42 109 SER A C 1
ATOM 795 O O . SER A 1 109 ? 31.599 -3.512 56.888 1.00 13.99 109 SER A O 1
ATOM 798 N N . SER A 1 110 ? 31.288 -1.722 58.222 1.00 15.70 110 SER A N 1
ATOM 799 C CA . SER A 1 110 ? 29.845 -1.895 58.300 1.00 16.30 110 SER A CA 1
ATOM 800 C C . SER A 1 110 ? 29.190 -1.895 56.921 1.00 15.49 110 SER A C 1
ATOM 801 O O . SER A 1 110 ? 28.188 -2.580 56.706 1.00 13.77 110 SER A O 1
ATOM 804 N N . GLU A 1 111 ? 29.752 -1.133 55.986 1.00 16.35 111 GLU A N 1
ATOM 805 C CA . GLU A 1 111 ? 29.196 -1.078 54.636 1.00 17.50 111 GLU A CA 1
ATOM 806 C C . GLU A 1 111 ? 29.227 -2.463 54.006 1.00 15.29 111 GLU A C 1
ATOM 807 O O . GLU A 1 111 ? 28.240 -2.915 53.421 1.00 14.89 111 GLU A O 1
ATOM 813 N N . PHE A 1 112 ? 30.371 -3.132 54.123 1.00 13.17 112 PHE A N 1
ATOM 814 C CA . PHE A 1 112 ? 30.524 -4.470 53.566 1.00 12.01 112 PHE A CA 1
ATOM 815 C C . PHE A 1 112 ? 29.554 -5.433 54.229 1.00 10.64 112 PHE A C 1
ATOM 816 O O . PHE A 1 112 ? 28.910 -6.236 53.557 1.00 9.27 112 PHE A O 1
ATOM 824 N N . THR A 1 113 ? 29.442 -5.348 55.550 1.00 9.55 113 THR A N 1
ATOM 825 C CA . THR A 1 113 ? 28.530 -6.224 56.275 1.00 9.68 113 THR A CA 1
ATOM 826 C C . THR A 1 113 ? 27.090 -6.026 55.801 1.00 9.32 113 THR A C 1
ATOM 827 O O . THR A 1 113 ? 26.363 -6.995 55.597 1.00 8.85 113 THR A O 1
ATOM 831 N N . GLN A 1 114 ? 26.684 -4.774 55.608 1.00 11.65 114 GLN A N 1
ATOM 832 C CA . GLN A 1 114 ? 25.320 -4.479 55.175 1.00 12.90 114 GLN A CA 1
ATOM 833 C C . GLN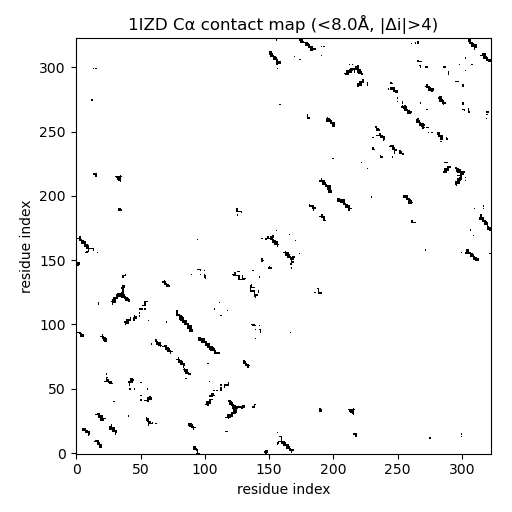 A 1 114 ? 24.994 -4.959 53.760 1.00 12.85 114 GLN A C 1
ATOM 834 O O . GLN A 1 114 ? 23.840 -5.265 53.453 1.00 10.98 114 GLN A O 1
ATOM 840 N N . ASP A 1 115 ? 26.009 -5.024 52.904 1.00 10.34 115 ASP A N 1
ATOM 841 C CA . ASP A 1 115 ? 25.828 -5.473 51.524 1.00 10.06 115 ASP A CA 1
ATOM 842 C C . ASP A 1 115 ? 25.891 -7.002 51.520 1.00 10.95 115 ASP A C 1
ATOM 843 O O . ASP A 1 115 ? 26.864 -7.591 51.058 1.00 9.31 115 ASP A O 1
ATOM 848 N N . THR A 1 116 ? 24.838 -7.636 52.033 1.00 11.49 116 THR A N 1
ATOM 849 C CA . THR A 1 116 ? 24.783 -9.092 52.146 1.00 12.79 116 THR A CA 1
ATOM 850 C C . THR A 1 116 ? 24.981 -9.925 50.881 1.00 11.79 116 THR A C 1
ATOM 851 O O . THR A 1 116 ? 25.407 -11.077 50.968 1.00 11.98 116 THR A O 1
ATOM 855 N N . ALA A 1 117 ? 24.680 -9.363 49.714 1.00 9.82 117 ALA A N 1
ATOM 856 C CA . ALA A 1 117 ? 24.839 -10.106 48.466 1.00 10.02 117 ALA A CA 1
ATOM 857 C C . ALA A 1 117 ? 26.295 -10.147 48.007 1.00 9.53 117 ALA A C 1
ATOM 858 O O . ALA A 1 117 ? 26.674 -10.992 47.195 1.00 8.93 117 ALA A O 1
ATOM 860 N N . ASN A 1 118 ? 27.100 -9.229 48.536 1.00 8.61 118 ASN A N 1
ATOM 861 C CA . ASN A 1 118 ? 28.518 -9.118 48.186 1.00 7.68 118 ASN A CA 1
ATOM 862 C C . ASN A 1 118 ? 29.372 -9.858 49.216 1.00 6.42 118 ASN A C 1
ATOM 863 O O . ASN A 1 118 ? 29.444 -9.451 50.375 1.00 4.52 118 ASN A O 1
ATOM 868 N N . ASP A 1 119 ? 30.032 -10.933 48.794 1.00 4.95 119 ASP A N 1
ATOM 869 C CA . ASP A 1 119 ? 30.853 -11.710 49.721 1.00 6.06 119 ASP A CA 1
ATOM 870 C C . ASP A 1 119 ? 32.344 -11.631 49.436 1.00 6.29 119 ASP A C 1
ATOM 871 O O . ASP A 1 119 ? 33.125 -12.455 49.915 1.00 4.54 119 ASP A O 1
ATOM 876 N N . GLY A 1 120 ? 32.743 -10.634 48.659 1.00 6.58 120 GLY A N 1
ATOM 877 C CA . GLY A 1 120 ? 34.149 -10.502 48.351 1.00 7.69 120 GLY A CA 1
ATOM 878 C C . GLY A 1 120 ? 34.422 -9.912 46.988 1.00 7.68 120 GLY A C 1
ATOM 879 O O . GLY A 1 120 ? 33.521 -9.406 46.314 1.00 7.09 120 GLY A O 1
ATOM 880 N N . LEU A 1 121 ? 35.683 -10.004 46.584 1.00 5.59 121 LEU A N 1
ATOM 881 C CA . LEU A 1 121 ? 36.140 -9.458 45.317 1.00 6.60 121 LEU A CA 1
ATOM 882 C C . LEU A 1 121 ? 37.029 -10.463 44.587 1.00 5.79 121 LEU A C 1
ATOM 883 O O . LEU A 1 121 ? 37.736 -11.254 45.216 1.00 5.48 121 LEU A O 1
ATOM 888 N N . LEU A 1 122 ? 36.974 -10.449 43.260 1.00 5.18 122 LEU A N 1
ATOM 889 C CA . LEU A 1 122 ? 37.835 -11.311 42.464 1.00 5.19 122 LEU A CA 1
ATOM 890 C C . LEU A 1 122 ? 38.519 -10.345 41.517 1.00 4.55 122 LEU A C 1
ATOM 891 O O . LEU A 1 122 ? 37.941 -9.927 40.516 1.00 5.87 122 LEU A O 1
ATOM 896 N N . GLY A 1 123 ? 39.747 -9.978 41.865 1.00 6.69 123 GLY A N 1
ATOM 897 C CA . GLY A 1 123 ? 40.509 -9.033 41.070 1.00 6.54 123 GLY A CA 1
ATOM 898 C C . GLY A 1 123 ? 40.966 -9.545 39.721 1.00 4.90 123 GLY A C 1
ATOM 899 O O . GLY A 1 123 ? 41.456 -10.667 39.606 1.00 5.61 123 GLY A O 1
ATOM 900 N N . LEU A 1 124 ? 40.818 -8.706 38.700 1.00 6.29 124 LEU A N 1
ATOM 901 C CA . LEU A 1 124 ? 41.210 -9.066 37.341 1.00 4.55 124 LEU A CA 1
ATOM 902 C C . LEU A 1 124 ? 42.240 -8.102 36.754 1.00 6.31 124 LEU A C 1
ATOM 903 O O . LEU A 1 124 ? 42.548 -8.161 35.562 1.00 7.32 124 LEU A O 1
ATOM 908 N N . ALA A 1 125 ? 42.755 -7.201 37.587 1.00 6.14 125 ALA A N 1
ATOM 909 C CA . ALA A 1 125 ? 43.781 -6.263 37.149 1.00 6.52 125 ALA A CA 1
ATOM 910 C C . ALA A 1 125 ? 45.095 -7.046 37.161 1.00 5.97 125 ALA A C 1
ATOM 911 O O . ALA A 1 125 ? 45.092 -8.250 37.410 1.00 7.28 125 ALA A O 1
ATOM 913 N N . PHE A 1 126 ? 46.215 -6.380 36.898 1.00 5.63 126 PHE A N 1
ATOM 914 C CA . PHE A 1 126 ? 47.502 -7.074 36.872 1.00 5.99 126 PHE A CA 1
ATOM 915 C C . PHE A 1 126 ? 48.071 -7.387 38.256 1.00 5.36 126 PHE A C 1
ATOM 916 O O . PHE A 1 126 ? 47.968 -6.584 39.179 1.00 6.59 126 PHE A O 1
ATOM 924 N N . SER A 1 127 ? 48.663 -8.573 38.389 1.00 6.89 127 SER A N 1
ATOM 925 C CA . SER A 1 127 ? 49.232 -9.025 39.659 1.00 7.50 127 SER A CA 1
ATOM 926 C C . SER A 1 127 ? 50.209 -8.036 40.286 1.00 7.91 127 SER A C 1
ATOM 927 O O . SER A 1 127 ? 50.440 -8.069 41.494 1.00 7.99 127 SER A O 1
ATOM 930 N N . SER A 1 128 ? 50.784 -7.164 39.464 1.00 8.36 128 SER A N 1
ATOM 931 C CA . SER A 1 128 ? 51.744 -6.177 39.946 1.00 8.54 128 SER A CA 1
ATOM 932 C C . SER A 1 128 ? 51.203 -5.307 41.080 1.00 9.38 128 SER A C 1
ATOM 933 O O . SER A 1 128 ? 51.977 -4.759 41.869 1.00 10.04 128 SER A O 1
ATOM 936 N N . ILE A 1 129 ? 49.883 -5.170 41.173 1.00 8.10 129 ILE A N 1
ATOM 937 C CA . ILE A 1 129 ? 49.321 -4.350 42.239 1.00 7.82 129 ILE A CA 1
ATOM 938 C C . ILE A 1 129 ? 48.592 -5.120 43.334 1.00 7.29 129 ILE A C 1
ATOM 939 O O . ILE A 1 129 ? 47.835 -4.538 44.109 1.00 8.64 129 ILE A O 1
ATOM 944 N N . ASN A 1 130 ? 48.817 -6.427 43.402 1.00 7.48 130 ASN A N 1
ATOM 945 C CA . ASN A 1 130 ? 48.198 -7.229 44.453 1.00 6.40 130 ASN A CA 1
ATOM 946 C C . ASN A 1 130 ? 48.777 -6.704 45.774 1.00 6.94 130 ASN A C 1
ATOM 947 O O . ASN A 1 130 ? 49.980 -6.470 45.876 1.00 5.89 130 ASN A O 1
ATOM 952 N N . THR A 1 131 ? 47.926 -6.525 46.782 1.00 6.93 131 THR A N 1
ATOM 953 C CA . THR A 1 131 ? 48.360 -5.957 48.058 1.00 6.84 131 THR A CA 1
ATOM 954 C C . THR A 1 131 ? 48.995 -6.866 49.103 1.00 7.38 131 THR A C 1
ATOM 955 O O . THR A 1 131 ? 49.540 -6.372 50.089 1.00 5.24 131 THR A O 1
ATOM 959 N N . VAL A 1 132 ? 48.931 -8.177 48.911 1.00 6.41 132 VAL A N 1
ATOM 960 C CA . VAL A 1 132 ? 49.489 -9.082 49.909 1.00 6.46 132 VAL A CA 1
ATOM 961 C C . VAL A 1 132 ? 50.935 -8.771 50.281 1.00 7.58 132 VAL A C 1
ATOM 962 O O . VAL A 1 132 ? 51.769 -8.483 49.421 1.00 7.40 132 VAL A O 1
ATOM 966 N N . GLN A 1 133 ? 51.211 -8.826 51.581 1.00 8.04 133 GLN A N 1
ATOM 967 C CA . GLN A 1 133 ? 52.541 -8.572 52.120 1.00 7.90 133 GLN A CA 1
ATOM 968 C C . GLN A 1 133 ? 52.916 -9.733 53.036 1.00 7.64 133 GLN A C 1
ATOM 969 O O . GLN A 1 133 ? 52.045 -10.358 53.646 1.00 7.85 133 GLN A O 1
ATOM 975 N N . PRO A 1 134 ? 54.220 -10.024 53.163 1.00 7.71 134 PRO A N 1
ATOM 976 C CA . PRO A 1 134 ? 55.346 -9.340 52.515 1.00 7.97 134 PRO A CA 1
ATOM 977 C C . PRO A 1 134 ? 55.540 -9.622 51.024 1.00 9.12 134 PRO A C 1
ATOM 978 O O . PRO A 1 134 ? 56.247 -8.885 50.340 1.00 9.46 134 PRO A O 1
ATOM 982 N N . THR A 1 135 ? 54.918 -10.681 50.522 1.00 8.11 135 THR A N 1
ATOM 983 C CA . THR A 1 135 ? 55.061 -11.038 49.115 1.00 9.62 135 THR A CA 1
ATOM 984 C C . THR A 1 135 ? 53.734 -11.075 48.362 1.00 7.93 135 THR A C 1
ATOM 985 O O . THR A 1 135 ? 52.854 -11.880 48.673 1.00 7.35 135 THR A O 1
ATOM 989 N N . PRO A 1 136 ? 53.575 -10.197 47.356 1.00 8.43 136 PRO A N 1
ATOM 990 C CA . PRO A 1 136 ? 52.351 -10.128 46.552 1.00 6.74 136 PRO A CA 1
ATOM 991 C C . PRO A 1 136 ? 52.056 -11.467 45.878 1.00 6.38 136 PRO A C 1
ATOM 992 O O . PRO A 1 136 ? 52.970 -12.239 45.590 1.00 6.73 136 PRO A O 1
ATOM 996 N N . GLN A 1 137 ? 50.779 -11.721 45.619 1.00 4.97 137 GLN A N 1
ATOM 997 C CA . GLN A 1 137 ? 50.336 -12.967 45.009 1.00 5.89 137 GLN A CA 1
ATOM 998 C C . GLN A 1 137 ? 49.804 -12.770 43.592 1.00 6.39 137 GLN A C 1
ATOM 999 O O . GLN A 1 137 ? 49.432 -11.663 43.210 1.00 6.18 137 GLN A O 1
ATOM 1005 N N . LYS A 1 138 ? 49.767 -13.859 42.825 1.00 7.05 138 LYS A N 1
ATOM 1006 C CA . LYS A 1 138 ? 49.267 -13.837 41.453 1.00 7.31 138 LYS A CA 1
ATOM 1007 C C . LYS A 1 138 ? 47.741 -13.876 41.438 1.00 7.96 138 LYS A C 1
ATOM 1008 O O . LYS A 1 138 ? 47.119 -14.563 42.249 1.00 7.63 138 LYS A O 1
ATOM 1014 N N . THR A 1 139 ? 47.146 -13.146 40.501 1.00 7.57 139 THR A N 1
ATOM 1015 C CA . THR A 1 139 ? 45.696 -13.108 40.360 1.00 6.78 139 THR A CA 1
ATOM 1016 C C . THR A 1 139 ? 45.214 -14.422 39.751 1.00 7.34 139 THR A C 1
ATOM 1017 O O . THR A 1 139 ? 46.006 -15.211 39.230 1.00 6.67 139 THR A O 1
ATOM 1021 N N . PHE A 1 140 ? 43.905 -14.633 39.798 1.00 5.48 140 PHE A N 1
ATOM 1022 C CA . PHE A 1 140 ? 43.300 -15.832 39.239 1.00 6.36 140 PHE A CA 1
ATOM 1023 C C . PHE A 1 140 ? 43.596 -15.925 37.739 1.00 5.48 140 PHE A C 1
ATOM 1024 O O . PHE A 1 140 ? 44.041 -16.961 37.243 1.00 4.64 140 PHE A O 1
ATOM 1032 N N . PHE A 1 141 ? 43.357 -14.836 37.019 1.00 4.11 141 PHE A N 1
ATOM 1033 C CA . PHE A 1 141 ? 43.596 -14.829 35.580 1.00 5.88 141 PHE A CA 1
ATOM 1034 C C . PHE A 1 141 ? 45.064 -15.099 35.240 1.00 6.93 141 PHE A C 1
ATOM 1035 O O . PHE A 1 141 ? 45.373 -15.786 34.265 1.00 5.70 141 PHE A O 1
ATOM 1043 N N . ASP A 1 142 ? 45.969 -14.560 36.047 1.00 6.42 142 ASP A N 1
ATOM 1044 C CA . ASP A 1 142 ? 47.393 -14.760 35.811 1.00 7.73 142 ASP A CA 1
ATOM 1045 C C . ASP A 1 142 ? 47.735 -16.242 35.980 1.00 7.28 142 ASP A C 1
ATOM 1046 O O . ASP A 1 142 ? 48.539 -16.792 35.225 1.00 4.49 142 ASP A O 1
ATOM 1051 N N . ASN A 1 143 ? 47.102 -16.887 36.958 1.00 5.47 143 ASN A N 1
ATOM 1052 C CA . ASN A 1 143 ? 47.331 -18.305 37.221 1.00 7.72 143 ASN A CA 1
ATOM 1053 C C . ASN A 1 143 ? 46.773 -19.242 36.146 1.00 6.87 143 ASN A C 1
ATOM 1054 O O . ASN A 1 143 ? 47.411 -20.235 35.799 1.00 7.64 143 ASN A O 1
ATOM 1059 N N . VAL A 1 144 ? 45.593 -18.930 35.617 1.00 5.52 144 VAL A N 1
ATOM 1060 C CA . VAL A 1 144 ? 44.963 -19.812 34.636 1.00 5.54 144 VAL A CA 1
ATOM 1061 C C . VAL A 1 144 ? 45.067 -19.457 33.156 1.00 6.98 144 VAL A C 1
ATOM 1062 O O . VAL A 1 144 ? 44.761 -20.292 32.304 1.00 6.82 144 VAL A O 1
ATOM 1066 N N . LYS A 1 145 ? 45.498 -18.243 32.836 1.00 6.83 145 LYS A N 1
ATOM 1067 C CA . LYS A 1 145 ? 45.539 -17.837 31.438 1.00 8.21 145 LYS A CA 1
ATOM 1068 C C . LYS A 1 145 ? 46.278 -18.752 30.462 1.00 8.70 145 LYS A C 1
ATOM 1069 O O . LYS A 1 145 ? 45.826 -18.925 29.329 1.00 8.63 145 LYS A O 1
ATOM 1075 N N . SER A 1 146 ? 47.387 -19.354 30.883 1.00 8.81 146 SER A N 1
ATOM 1076 C CA . SER A 1 146 ? 48.131 -20.232 29.980 1.00 9.60 146 SER A CA 1
ATOM 1077 C C . SER A 1 146 ? 47.366 -21.518 29.673 1.00 10.56 146 SER A C 1
ATOM 1078 O O . SER A 1 146 ? 47.639 -22.186 28.674 1.00 10.40 146 SER A O 1
ATOM 1081 N N . SER A 1 147 ? 46.408 -21.864 30.528 1.00 9.62 147 SER A N 1
ATOM 1082 C CA . SER A 1 147 ? 45.625 -23.077 30.325 1.00 11.20 147 SER A CA 1
ATOM 1083 C C . SER A 1 147 ? 44.354 -22.822 29.513 1.00 11.12 147 SER A C 1
ATOM 1084 O O . SER A 1 147 ? 43.606 -23.751 29.210 1.00 9.88 147 SER A O 1
ATOM 1087 N N . LEU A 1 148 ? 44.106 -21.564 29.161 1.00 9.49 148 LEU A N 1
ATOM 1088 C CA . LEU A 1 148 ? 42.918 -21.233 28.385 1.00 9.27 148 LEU A CA 1
ATOM 1089 C C . LEU A 1 148 ? 43.203 -21.360 26.890 1.00 10.05 148 LEU A C 1
ATOM 1090 O O . LEU A 1 148 ? 44.361 -21.347 26.467 1.00 8.34 148 LEU A O 1
ATOM 1095 N N . SER A 1 149 ? 42.146 -21.488 26.094 1.00 9.09 149 SER A N 1
ATOM 1096 C CA . SER A 1 149 ? 42.299 -21.602 24.647 1.00 9.36 149 SER A CA 1
ATOM 1097 C C . SER A 1 149 ? 43.020 -20.361 24.130 1.00 10.08 149 SER A C 1
ATOM 1098 O O . SER A 1 149 ? 43.826 -20.433 23.201 1.00 10.93 149 SER A O 1
ATOM 1101 N N . GLU A 1 150 ? 42.715 -19.226 24.747 1.00 9.15 150 GLU A N 1
ATOM 1102 C CA . GLU A 1 150 ? 43.328 -17.945 24.414 1.00 9.19 150 GLU A CA 1
ATOM 1103 C C . GLU A 1 150 ? 43.467 -17.213 25.748 1.00 8.18 150 GLU A C 1
ATOM 1104 O O . GLU A 1 150 ? 42.576 -17.296 26.594 1.00 6.87 150 GLU A O 1
ATOM 1110 N N . PRO A 1 151 ? 44.588 -16.499 25.959 1.00 7.54 151 PRO A N 1
ATOM 1111 C CA . PRO A 1 151 ? 44.825 -15.764 27.209 1.00 7.52 151 PRO A CA 1
ATOM 1112 C C . PRO A 1 151 ? 43.993 -14.491 27.309 1.00 7.54 151 PRO A C 1
ATOM 1113 O O . PRO A 1 151 ? 44.534 -13.384 27.342 1.00 6.86 151 PRO A O 1
ATOM 1117 N N . ILE A 1 152 ? 42.676 -14.656 27.371 1.00 7.78 152 ILE A N 1
ATOM 1118 C CA . ILE A 1 152 ? 41.773 -13.515 27.438 1.00 7.90 152 ILE A CA 1
ATOM 1119 C C . ILE A 1 152 ? 40.526 -13.806 28.267 1.00 6.86 152 ILE A C 1
ATOM 1120 O O . ILE A 1 152 ? 40.205 -14.958 28.552 1.00 6.54 152 ILE A O 1
ATOM 1125 N N . PHE A 1 153 ? 39.840 -12.737 28.660 1.00 7.35 153 PHE A N 1
ATOM 1126 C CA . PHE A 1 153 ? 38.563 -12.840 29.351 1.00 6.96 153 PHE A CA 1
ATOM 1127 C C . PHE A 1 153 ? 37.762 -11.664 28.803 1.00 8.53 153 PHE A C 1
ATOM 1128 O O . PHE A 1 153 ? 38.336 -10.661 28.372 1.00 7.08 153 PHE A O 1
ATOM 1136 N N . ALA A 1 154 ? 36.444 -11.809 28.759 1.00 7.15 154 ALA A N 1
ATOM 1137 C CA . ALA A 1 154 ? 35.597 -10.757 28.217 1.00 8.58 154 ALA A CA 1
ATOM 1138 C C . ALA A 1 154 ? 34.441 -10.484 29.152 1.00 8.21 154 ALA A C 1
ATOM 1139 O O . ALA A 1 154 ? 34.033 -11.358 29.916 1.00 8.20 154 ALA A O 1
ATOM 1141 N N . VAL A 1 155 ? 33.909 -9.268 29.081 1.00 8.53 155 VAL A N 1
ATOM 1142 C CA . VAL A 1 155 ? 32.807 -8.881 29.946 1.00 8.53 155 VAL A CA 1
ATOM 1143 C C . VAL A 1 155 ? 31.671 -8.203 29.196 1.00 7.80 155 VAL A C 1
ATOM 1144 O O . VAL A 1 155 ? 31.897 -7.312 28.378 1.00 7.73 155 VAL A O 1
ATOM 1148 N N . ALA A 1 156 ? 30.450 -8.638 29.489 1.00 6.74 156 ALA A N 1
ATOM 1149 C CA . ALA A 1 156 ? 29.260 -8.059 28.894 1.00 7.55 156 ALA A CA 1
ATOM 1150 C C . ALA A 1 156 ? 28.263 -7.826 30.024 1.00 7.10 156 ALA A C 1
ATOM 1151 O O . ALA A 1 156 ? 27.295 -8.575 30.181 1.00 6.98 156 ALA A O 1
ATOM 1153 N N . LEU A 1 157 ? 28.533 -6.80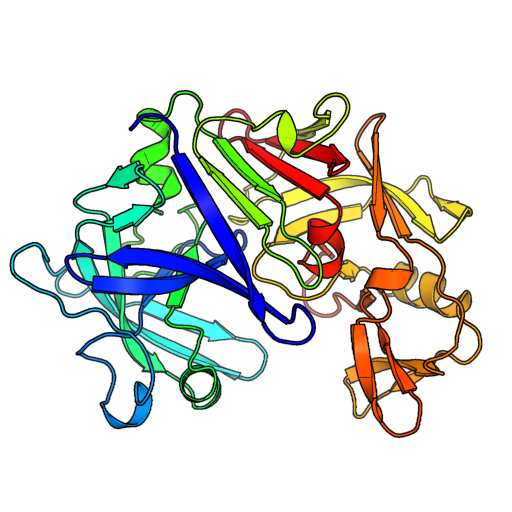1 30.826 1.00 6.68 157 LEU A N 1
ATOM 1154 C CA . LEU A 1 157 ? 27.663 -6.432 31.936 1.00 6.94 157 LEU A CA 1
ATOM 1155 C C . LEU A 1 157 ? 26.401 -5.861 31.317 1.00 7.86 157 LEU A C 1
ATOM 1156 O O . LEU A 1 157 ? 26.454 -5.286 30.234 1.00 9.35 157 LEU A O 1
ATOM 1161 N N . LYS A 1 158 ? 25.270 -6.008 31.996 1.00 7.80 158 LYS A N 1
ATOM 1162 C CA . LYS A 1 158 ? 24.030 -5.473 31.457 1.00 9.13 158 LYS A CA 1
ATOM 1163 C C . LYS A 1 158 ? 23.225 -4.665 32.461 1.00 10.14 158 LYS A C 1
ATOM 1164 O O . LYS A 1 158 ? 23.332 -4.850 33.674 1.00 8.80 158 LYS A O 1
ATOM 1170 N N . HIS A 1 159 ? 22.418 -3.758 31.927 1.00 10.84 159 HIS A N 1
ATOM 1171 C CA . HIS A 1 159 ? 21.574 -2.891 32.731 1.00 11.87 159 HIS A CA 1
ATOM 1172 C C . HIS A 1 159 ? 20.357 -3.649 33.253 1.00 12.67 159 HIS A C 1
ATOM 1173 O O . HIS A 1 159 ? 19.566 -4.177 32.470 1.00 11.94 159 HIS A O 1
ATOM 1180 N N . ASN A 1 160 ? 20.227 -3.716 34.575 1.00 12.96 160 ASN A N 1
ATOM 1181 C CA . ASN A 1 160 ? 19.093 -4.386 35.208 1.00 13.87 160 ASN A CA 1
ATOM 1182 C C . ASN A 1 160 ? 18.799 -5.763 34.617 1.00 12.87 160 ASN A C 1
ATOM 1183 O O . ASN A 1 160 ? 17.636 -6.126 34.445 1.00 12.59 160 ASN A O 1
ATOM 1188 N N . ALA A 1 161 ? 19.837 -6.533 34.309 1.00 11.12 161 ALA A N 1
ATOM 1189 C CA . ALA A 1 161 ? 19.632 -7.858 33.730 1.00 9.74 161 ALA A CA 1
ATOM 1190 C C . ALA A 1 161 ? 20.897 -8.704 33.798 1.00 7.86 161 ALA A C 1
ATOM 1191 O O . ALA A 1 161 ? 21.992 -8.181 33.995 1.00 8.87 161 ALA A O 1
ATOM 1193 N N . PRO A 1 162 ? 20.762 -10.030 33.636 1.00 9.09 162 PRO A N 1
ATOM 1194 C CA . PRO A 1 162 ? 21.936 -10.905 33.685 1.00 8.55 162 PRO A CA 1
ATOM 1195 C C . PRO A 1 162 ? 22.911 -10.601 32.549 1.00 7.78 162 PRO A C 1
ATOM 1196 O O . PRO A 1 162 ? 22.500 -10.268 31.433 1.00 7.38 162 PRO A O 1
ATOM 1200 N N . GLY A 1 163 ? 24.200 -10.715 32.849 1.00 7.05 163 GLY A N 1
ATOM 1201 C CA . GLY A 1 163 ? 25.234 -10.475 31.858 1.00 7.32 163 GLY A CA 1
ATOM 1202 C C . GLY A 1 163 ? 26.229 -11.615 31.954 1.00 6.74 163 GLY A C 1
ATOM 1203 O O . GLY A 1 163 ? 25.963 -12.607 32.629 1.00 6.56 163 GLY A O 1
ATOM 1204 N N . VAL A 1 164 ? 27.380 -11.487 31.306 1.00 8.26 164 VAL A N 1
ATOM 1205 C CA . VAL A 1 164 ? 28.359 -12.564 31.358 1.00 8.40 164 VAL A CA 1
ATOM 1206 C C . VAL A 1 164 ? 29.818 -12.129 31.423 1.00 7.98 164 VAL A C 1
ATOM 1207 O O . VAL A 1 164 ? 30.164 -10.985 31.127 1.00 7.54 164 VAL A O 1
ATOM 1211 N N . TYR A 1 165 ? 30.652 -13.083 31.827 1.00 8.18 165 TYR A N 1
ATOM 1212 C CA . TYR A 1 165 ? 32.100 -12.945 31.875 1.00 6.77 165 TYR A CA 1
ATOM 1213 C C . TYR A 1 165 ? 32.544 -14.204 31.140 1.00 7.88 165 TYR A C 1
ATOM 1214 O O . TYR A 1 165 ? 32.153 -15.308 31.522 1.00 8.01 165 TYR A O 1
ATOM 1223 N N . ASP A 1 166 ? 33.324 -14.045 30.075 1.00 6.36 166 ASP A N 1
ATOM 1224 C CA . ASP A 1 166 ? 33.819 -15.191 29.318 1.00 7.31 166 ASP A CA 1
ATOM 1225 C C . ASP A 1 166 ? 35.313 -15.330 29.563 1.00 7.67 166 ASP A C 1
ATOM 1226 O O . ASP A 1 166 ? 36.033 -14.331 29.565 1.00 7.29 166 ASP A O 1
ATOM 1231 N N . PHE A 1 167 ? 35.771 -16.561 29.777 1.00 6.29 167 PHE A N 1
ATOM 1232 C CA . PHE A 1 167 ? 37.188 -16.815 29.999 1.00 6.42 167 PHE A CA 1
ATOM 1233 C C . PHE A 1 167 ? 37.760 -17.748 28.937 1.00 7.08 167 PHE A C 1
ATOM 1234 O O . PHE A 1 167 ? 37.264 -18.858 28.747 1.00 7.02 167 PHE A O 1
ATOM 1242 N N . GLY A 1 168 ? 38.794 -17.279 28.243 1.00 7.25 168 GLY A N 1
ATOM 1243 C CA . GLY A 1 168 ? 39.446 -18.085 27.225 1.00 7.39 168 GLY A CA 1
ATOM 1244 C C . GLY A 1 168 ? 38.867 -18.038 25.823 1.00 7.88 168 GLY A C 1
ATOM 1245 O O . GLY A 1 168 ? 39.379 -18.709 24.923 1.00 7.65 168 GLY A O 1
ATOM 1246 N N . TYR A 1 169 ? 37.808 -17.261 25.622 1.00 8.67 169 TYR A N 1
ATOM 1247 C CA . TYR A 1 169 ? 37.193 -17.165 24.302 1.00 8.76 169 TYR A CA 1
ATOM 1248 C C . TYR A 1 169 ? 36.204 -16.016 24.262 1.00 9.25 169 TYR A C 1
ATOM 1249 O O . TYR A 1 169 ? 35.832 -15.470 25.299 1.00 9.80 169 TYR A O 1
ATOM 1258 N N . THR A 1 170 ? 35.787 -15.646 23.058 1.00 9.07 170 THR A N 1
ATOM 1259 C CA . THR A 1 170 ? 34.799 -14.593 22.896 1.00 8.73 170 THR A CA 1
ATOM 1260 C C . THR A 1 170 ? 33.514 -15.276 22.442 1.00 9.86 170 THR A C 1
ATOM 1261 O O . THR A 1 170 ? 33.549 -16.233 21.660 1.00 10.04 170 THR A O 1
ATOM 1265 N N . ASP A 1 171 ? 32.386 -14.795 22.948 1.00 9.80 171 ASP A N 1
ATOM 1266 C CA . ASP A 1 171 ? 31.089 -15.372 22.618 1.00 10.83 171 ASP A CA 1
ATOM 1267 C C . ASP A 1 171 ? 30.360 -14.520 21.582 1.00 10.95 171 ASP A C 1
ATOM 1268 O O . ASP A 1 171 ? 29.791 -13.482 21.911 1.00 10.24 171 ASP A O 1
ATOM 1273 N N . SER A 1 172 ? 30.374 -14.982 20.336 1.00 9.70 172 SER A N 1
ATOM 1274 C CA . SER A 1 172 ? 29.744 -14.282 19.219 1.00 11.68 172 SER A CA 1
ATOM 1275 C C . SER A 1 172 ? 28.249 -13.984 19.386 1.00 10.15 172 SER A C 1
ATOM 1276 O O . SER A 1 172 ? 27.698 -13.136 18.684 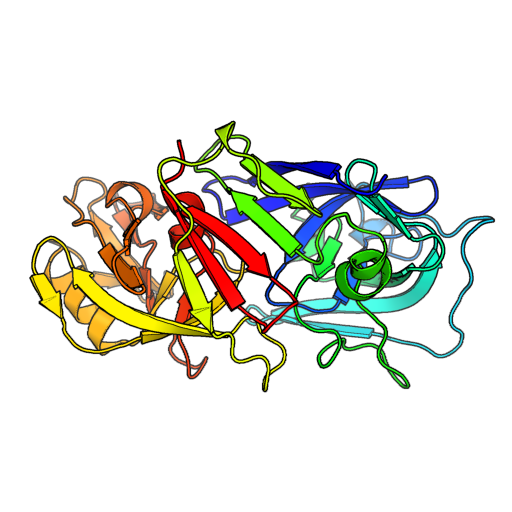1.00 9.86 172 SER A O 1
ATOM 1279 N N . SER A 1 173 ? 27.589 -14.677 20.304 1.00 9.69 173 SER A N 1
ATOM 1280 C CA . SER A 1 173 ? 26.165 -14.445 20.519 1.00 10.17 173 SER A CA 1
ATOM 1281 C C . SER A 1 173 ? 25.939 -13.234 21.420 1.00 9.87 173 SER A C 1
ATOM 1282 O O . SER A 1 173 ? 24.817 -12.740 21.536 1.00 10.35 173 SER A O 1
ATOM 1285 N N . LYS A 1 174 ? 27.009 -12.745 22.042 1.00 10.55 174 LYS A N 1
ATOM 1286 C CA . LYS A 1 174 ? 26.904 -11.617 22.964 1.00 10.45 174 LYS A CA 1
ATOM 1287 C C . LYS A 1 174 ? 27.164 -10.238 22.366 1.00 10.11 174 LYS A C 1
ATOM 1288 O O . LYS A 1 174 ? 26.865 -9.220 22.995 1.00 11.50 174 LYS A O 1
ATOM 1294 N N . TYR A 1 175 ? 27.719 -10.199 21.161 1.00 10.43 175 TYR A N 1
ATOM 1295 C CA . TYR A 1 175 ? 28.007 -8.928 20.506 1.00 9.67 175 TYR A CA 1
ATOM 1296 C C . TYR A 1 175 ? 27.746 -8.992 19.007 1.00 12.17 175 TYR A C 1
ATOM 1297 O O . TYR A 1 175 ? 27.540 -10.067 18.446 1.00 10.19 175 TYR A O 1
ATOM 1306 N N . THR A 1 176 ? 27.752 -7.832 18.360 1.00 13.34 176 THR A N 1
ATOM 1307 C CA . THR A 1 176 ? 27.527 -7.775 16.925 1.00 14.62 176 THR A CA 1
ATOM 1308 C C . THR A 1 176 ? 28.753 -7.190 16.248 1.00 14.36 176 THR A C 1
ATOM 1309 O O . THR A 1 176 ? 29.523 -6.454 16.864 1.00 13.20 176 THR A O 1
ATOM 1313 N N . GLY A 1 177 ? 28.938 -7.528 14.979 1.00 13.55 177 GLY A N 1
ATOM 1314 C CA . GLY A 1 177 ? 30.085 -7.022 14.254 1.00 15.31 177 GLY A CA 1
ATOM 1315 C C . GLY A 1 177 ? 31.373 -7.673 14.713 1.00 15.20 177 GLY A C 1
ATOM 1316 O O . GLY A 1 177 ? 31.363 -8.769 15.275 1.00 15.48 177 GLY A O 1
ATOM 1317 N N . SER A 1 178 ? 32.490 -6.996 14.472 1.00 14.92 178 SER A N 1
ATOM 1318 C CA . SER A 1 178 ? 33.794 -7.510 14.859 1.00 15.83 178 SER A CA 1
ATOM 1319 C C . SER A 1 178 ? 34.321 -6.744 16.066 1.00 14.12 178 SER A C 1
ATOM 1320 O O . SER A 1 178 ? 33.822 -5.668 16.395 1.00 14.55 178 SER A O 1
ATOM 1323 N N . ILE A 1 179 ? 35.324 -7.312 16.725 1.00 12.52 179 ILE A N 1
ATOM 1324 C CA . ILE A 1 179 ? 35.929 -6.692 17.897 1.00 11.21 179 ILE A CA 1
ATOM 1325 C C . ILE A 1 179 ? 37.021 -5.723 17.443 1.00 11.24 179 ILE A C 1
ATOM 1326 O O . ILE A 1 179 ? 37.833 -6.057 16.580 1.00 8.27 179 ILE A O 1
ATOM 1331 N N . THR A 1 180 ? 37.033 -4.524 18.020 1.00 10.05 180 THR A N 1
ATOM 1332 C CA . THR A 1 180 ? 38.044 -3.526 17.683 1.00 10.18 180 THR A CA 1
ATOM 1333 C C . THR A 1 180 ? 38.971 -3.386 18.886 1.00 10.25 180 THR A C 1
ATOM 1334 O O . THR A 1 180 ? 38.518 -3.112 20.001 1.00 9.21 180 THR A O 1
ATOM 1338 N N . TYR A 1 181 ? 40.266 -3.581 18.651 1.00 8.85 181 TYR A N 1
ATOM 1339 C CA . TYR A 1 181 ? 41.270 -3.525 19.708 1.00 9.45 181 TYR A CA 1
ATOM 1340 C C . TYR A 1 181 ? 42.093 -2.244 19.787 1.00 10.50 181 TYR A C 1
ATOM 1341 O O . TYR A 1 181 ? 42.252 -1.518 18.805 1.00 8.44 181 TYR A O 1
ATOM 1350 N N . THR A 1 182 ? 42.618 -1.985 20.978 1.00 9.87 182 THR A N 1
ATOM 1351 C CA . THR A 1 182 ? 43.462 -0.825 21.225 1.00 10.24 182 THR A CA 1
ATOM 1352 C C . THR A 1 182 ? 44.484 -1.272 22.273 1.00 11.57 182 THR A C 1
ATOM 1353 O O . THR A 1 182 ? 44.169 -2.095 23.138 1.00 10.18 182 THR A O 1
ATOM 1357 N N . ASP A 1 183 ? 45.705 -0.750 22.190 1.00 10.74 183 ASP A N 1
ATOM 1358 C CA . ASP A 1 183 ? 46.758 -1.148 23.125 1.00 11.02 183 ASP A CA 1
ATOM 1359 C C . ASP A 1 183 ? 46.490 -0.775 24.573 1.00 9.48 183 ASP A C 1
ATOM 1360 O O . ASP A 1 183 ? 45.925 0.279 24.865 1.00 9.50 183 ASP A O 1
ATOM 1365 N N . VAL A 1 184 ? 46.914 -1.650 25.479 1.00 7.69 184 VAL A N 1
ATOM 1366 C CA . VAL A 1 184 ? 46.727 -1.426 26.903 1.00 6.74 184 VAL A CA 1
ATOM 1367 C C . VAL A 1 184 ? 48.007 -0.970 27.590 1.00 6.50 184 VAL A C 1
ATOM 1368 O O . VAL A 1 184 ? 49.101 -1.421 27.258 1.00 7.94 184 VAL A O 1
ATOM 1372 N N . ASP A 1 185 ? 47.849 -0.066 28.547 1.00 5.27 185 ASP A N 1
ATOM 1373 C CA . ASP A 1 185 ? 48.963 0.450 29.328 1.00 7.79 185 ASP A CA 1
ATOM 1374 C C . ASP A 1 185 ? 48.774 -0.132 30.721 1.00 7.10 185 ASP A C 1
ATOM 1375 O O . ASP A 1 185 ? 47.882 0.289 31.456 1.00 6.98 185 ASP A O 1
ATOM 1380 N N . ASN A 1 186 ? 49.600 -1.112 31.074 1.00 7.75 186 ASN A N 1
ATOM 1381 C CA . ASN A 1 186 ? 49.494 -1.750 32.381 1.00 9.61 186 ASN A CA 1
ATOM 1382 C C . ASN A 1 186 ? 50.552 -1.276 33.375 1.00 10.17 186 ASN A C 1
ATOM 1383 O O . ASN A 1 186 ? 50.742 -1.896 34.421 1.00 9.63 186 ASN A O 1
ATOM 1388 N N . SER A 1 187 ? 51.224 -0.170 33.061 1.00 9.51 187 SER A N 1
ATOM 1389 C CA . SER A 1 187 ? 52.280 0.358 33.924 1.00 11.22 187 SER A CA 1
ATOM 1390 C C . SER A 1 187 ? 51.838 0.684 35.349 1.00 11.90 187 SER A C 1
ATOM 1391 O O . SER A 1 187 ? 52.660 0.712 36.268 1.00 13.25 187 SER A O 1
ATOM 1394 N N . GLN A 1 188 ? 50.545 0.919 35.540 1.00 10.35 188 GLN A N 1
ATOM 1395 C CA . GLN A 1 188 ? 50.030 1.232 36.865 1.00 11.17 188 GLN A CA 1
ATOM 1396 C C . GLN A 1 188 ? 49.239 0.051 37.428 1.00 9.22 188 GLN A C 1
ATOM 1397 O O . GLN A 1 188 ? 48.575 0.170 38.456 1.00 10.10 188 GLN A O 1
ATOM 1403 N N . GLY A 1 189 ? 49.319 -1.083 36.740 1.00 9.37 189 GLY A N 1
ATOM 1404 C CA . GLY A 1 189 ? 48.621 -2.279 37.177 1.00 9.48 189 GLY A CA 1
ATOM 1405 C C . GLY A 1 189 ? 47.189 -2.395 36.686 1.00 9.57 189 GLY A C 1
ATOM 1406 O O . GLY A 1 189 ? 46.520 -3.399 36.941 1.00 8.96 189 GLY A O 1
AT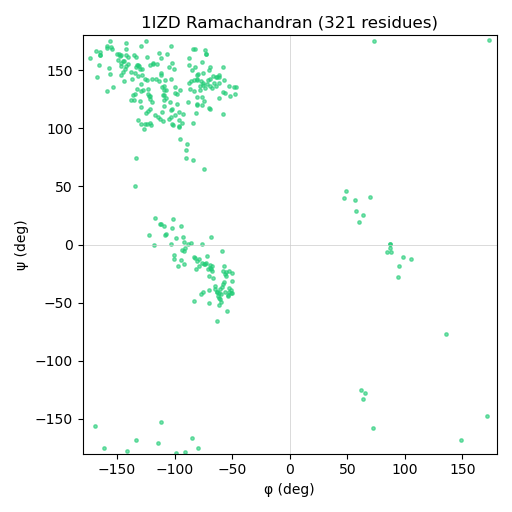OM 1407 N N . PHE A 1 190 ? 46.716 -1.379 35.972 1.00 8.22 190 PHE A N 1
ATOM 1408 C CA . PHE A 1 190 ? 45.346 -1.375 35.467 1.00 8.23 190 PHE A CA 1
ATOM 1409 C C . PHE A 1 190 ? 45.258 -1.699 33.981 1.00 7.26 190 PHE A C 1
ATOM 1410 O O . PHE A 1 190 ? 46.267 -1.771 33.279 1.00 6.82 190 PHE A O 1
ATOM 1418 N N . TRP A 1 191 ? 44.036 -1.905 33.506 1.00 6.74 191 TRP A N 1
ATOM 1419 C CA . TRP A 1 191 ? 43.830 -2.141 32.088 1.00 7.69 191 TRP A CA 1
ATOM 1420 C C . TRP A 1 191 ? 43.611 -0.738 31.529 1.00 7.93 191 TRP A C 1
ATOM 1421 O O . TRP A 1 191 ? 42.488 -0.334 31.226 1.00 7.86 191 TRP A O 1
ATOM 1432 N N . GLY A 1 192 ? 44.704 0.012 31.438 1.00 8.69 192 GLY A N 1
ATOM 1433 C CA . GLY A 1 192 ? 44.633 1.369 30.935 1.00 7.61 192 GLY A CA 1
ATOM 1434 C C . GLY A 1 192 ? 44.590 1.408 29.425 1.00 8.08 192 GLY A C 1
ATOM 1435 O O . GLY A 1 192 ? 45.192 0.573 28.752 1.00 9.13 192 GLY A O 1
ATOM 1436 N N . PHE A 1 193 ? 43.872 2.384 28.888 1.00 8.65 193 PHE A N 1
ATOM 1437 C CA . PHE A 1 193 ? 43.766 2.523 27.448 1.00 7.04 193 PHE A CA 1
ATOM 1438 C C . PHE A 1 193 ? 43.445 3.967 27.124 1.00 7.65 193 PHE A C 1
ATOM 1439 O O . PHE A 1 193 ? 43.142 4.762 28.012 1.00 6.21 193 PHE A O 1
ATOM 1447 N N . THR A 1 194 ? 43.523 4.308 25.848 1.00 7.25 194 THR A N 1
ATOM 1448 C CA . THR A 1 194 ? 43.235 5.663 25.425 1.00 7.80 194 THR A CA 1
ATOM 1449 C C . THR A 1 194 ? 42.239 5.639 24.282 1.00 7.44 194 THR A C 1
ATOM 1450 O O . THR A 1 194 ? 42.505 5.061 23.227 1.00 7.58 194 THR A O 1
ATOM 1454 N N . ALA A 1 195 ? 41.081 6.247 24.509 1.00 7.79 195 ALA A N 1
ATOM 1455 C CA . ALA A 1 195 ? 40.051 6.329 23.482 1.00 5.99 195 ALA A CA 1
ATOM 1456 C C . ALA A 1 195 ? 40.518 7.432 22.543 1.00 7.24 195 ALA A C 1
ATOM 1457 O O . ALA A 1 195 ? 40.976 8.480 22.995 1.00 6.58 195 ALA A O 1
ATOM 1459 N N . ASP A 1 196 ? 40.403 7.200 21.240 1.00 5.77 196 ASP A N 1
ATOM 1460 C CA . ASP A 1 196 ? 40.854 8.184 20.266 1.00 7.72 196 ASP A CA 1
ATOM 1461 C C . ASP A 1 196 ? 40.076 9.494 20.273 1.00 6.72 196 ASP A C 1
ATOM 1462 O O . ASP A 1 196 ? 40.649 10.561 20.063 1.00 7.43 196 ASP A O 1
ATOM 1467 N N . GLY A 1 197 ? 38.774 9.414 20.516 1.00 6.27 197 GLY A N 1
ATOM 1468 C CA . GLY A 1 197 ? 37.957 10.610 20.548 1.00 7.36 197 GLY A CA 1
ATOM 1469 C C . GLY A 1 197 ? 36.660 10.331 21.274 1.00 7.47 197 GLY A C 1
ATOM 1470 O O . GLY A 1 197 ? 36.474 9.240 21.810 1.00 7.73 197 GLY A O 1
ATOM 1471 N N . TYR A 1 198 ? 35.761 11.307 21.301 1.00 8.04 198 TYR A N 1
ATOM 1472 C CA . TYR A 1 198 ? 34.483 11.119 21.972 1.00 8.35 198 TYR A CA 1
ATOM 1473 C C . TYR A 1 198 ? 33.427 12.060 21.418 1.00 8.96 198 TYR A C 1
ATOM 1474 O O . TYR A 1 198 ? 33.717 12.920 20.585 1.00 8.80 198 TYR A O 1
ATOM 1483 N N . SER A 1 199 ? 32.199 11.899 21.887 1.00 9.61 199 SER A N 1
ATOM 1484 C CA . SER A 1 199 ? 31.115 12.747 21.425 1.00 11.03 199 SER A CA 1
ATOM 1485 C C . SER A 1 199 ? 30.013 12.867 22.468 1.00 12.41 199 SER A C 1
ATOM 1486 O O . SER A 1 199 ? 29.617 11.882 23.090 1.00 10.42 199 SER A O 1
ATOM 1489 N N . ILE A 1 200 ? 29.544 14.092 22.672 1.00 11.83 200 ILE A N 1
ATOM 1490 C CA . ILE A 1 200 ? 28.455 14.356 23.600 1.00 12.82 200 ILE A CA 1
ATOM 1491 C C . ILE A 1 200 ? 27.288 14.544 22.646 1.00 13.60 200 ILE A C 1
ATOM 1492 O O . ILE A 1 200 ? 27.234 15.532 21.908 1.00 13.24 200 ILE A O 1
ATOM 1497 N N . GLY A 1 201 ? 26.366 13.588 22.636 1.00 12.62 201 GLY A N 1
ATOM 1498 C CA . GLY A 1 201 ? 25.263 13.684 21.703 1.00 15.72 201 GLY A CA 1
ATOM 1499 C C . GLY A 1 201 ? 25.906 13.613 20.328 1.00 18.02 201 GLY A C 1
ATOM 1500 O O . GLY A 1 201 ? 26.769 12.765 20.094 1.00 17.06 201 GLY A O 1
ATOM 1501 N N . SER A 1 202 ? 25.521 14.511 19.429 1.00 19.92 202 SER A N 1
ATOM 1502 C CA . SER A 1 202 ? 26.083 14.522 18.083 1.00 22.30 202 SER A CA 1
ATOM 1503 C C . SER A 1 202 ? 27.292 15.441 17.948 1.00 22.29 202 SER A C 1
ATOM 1504 O O . SER A 1 202 ? 27.795 15.646 16.843 1.00 24.41 202 SER A O 1
ATOM 1507 N N . ASP A 1 203 ? 27.762 15.992 19.063 1.00 20.44 203 ASP A N 1
ATOM 1508 C CA . ASP A 1 203 ? 28.915 16.889 19.039 1.00 20.92 203 ASP A CA 1
ATOM 1509 C C . ASP A 1 203 ? 30.202 16.132 19.362 1.00 18.99 203 ASP A C 1
ATOM 1510 O O . ASP A 1 203 ? 30.494 15.852 20.525 1.00 17.05 203 ASP A O 1
ATOM 1515 N N . SER A 1 204 ? 30.979 15.819 18.330 1.00 16.18 204 SER A N 1
ATOM 1516 C CA . SER A 1 204 ? 32.221 15.076 18.513 1.00 16.28 204 SER A CA 1
ATOM 1517 C C . SER A 1 204 ? 33.441 15.945 18.815 1.00 14.43 204 SER A C 1
ATOM 1518 O O . SER A 1 204 ? 33.495 17.121 18.452 1.00 13.88 204 SER A O 1
ATOM 1521 N N . SER A 1 205 ? 34.417 15.344 19.490 1.00 11.73 205 SER A N 1
ATOM 1522 C CA . SER A 1 205 ? 35.669 16.008 19.835 1.00 10.16 205 SER A CA 1
ATOM 1523 C C . SER A 1 205 ? 36.807 15.145 19.306 1.00 10.30 205 SER A C 1
ATOM 1524 O O . SER A 1 205 ? 36.730 13.919 19.360 1.00 10.91 205 SER A O 1
ATOM 1527 N N . SER A 1 206 ? 37.859 15.781 18.801 1.00 8.84 206 SER A N 1
ATOM 1528 C CA . SER A 1 206 ? 39.005 15.052 18.265 1.00 8.99 206 SER A CA 1
ATOM 1529 C C . SER A 1 206 ? 40.037 14.738 19.346 1.00 9.17 206 SER A C 1
ATOM 1530 O O . SER A 1 206 ? 41.076 14.135 19.066 1.00 10.62 206 SER A O 1
ATOM 1533 N N . ASP A 1 207 ? 39.743 15.147 20.580 1.00 8.07 207 ASP A N 1
ATOM 1534 C CA . ASP A 1 207 ? 40.632 14.910 21.715 1.00 8.00 207 ASP A CA 1
ATOM 1535 C C . ASP A 1 207 ? 40.479 13.493 22.247 1.00 8.23 207 ASP A C 1
ATOM 1536 O O . ASP A 1 207 ? 39.371 12.966 22.324 1.00 7.51 207 ASP A O 1
ATOM 1541 N N . SER A 1 208 ? 41.593 12.889 22.642 1.00 6.87 208 SER A N 1
ATOM 1542 C CA . SER A 1 208 ? 41.558 11.543 23.189 1.00 7.11 208 SER A CA 1
ATOM 1543 C C . SER A 1 208 ? 41.228 11.602 24.678 1.00 7.23 208 SER A C 1
ATOM 1544 O O . SER A 1 208 ? 41.235 12.675 25.283 1.00 8.67 208 SER A O 1
ATOM 1547 N N . ILE A 1 209 ? 40.927 10.441 25.254 1.00 6.87 209 ILE A N 1
ATOM 1548 C CA . ILE A 1 209 ? 40.629 10.320 26.677 1.00 7.24 209 ILE A CA 1
ATOM 1549 C C . ILE A 1 209 ? 41.404 9.101 27.167 1.00 7.66 209 ILE A C 1
ATOM 1550 O O . ILE A 1 209 ? 41.265 8.008 26.614 1.00 7.69 209 ILE A O 1
ATOM 1555 N N . THR A 1 210 ? 42.229 9.295 28.190 1.00 7.57 210 THR A N 1
ATOM 1556 C CA . THR A 1 210 ? 43.014 8.202 28.742 1.00 8.31 210 THR A CA 1
ATOM 1557 C C . THR A 1 210 ? 42.482 7.823 30.123 1.00 8.66 210 THR A C 1
ATOM 1558 O O . THR A 1 210 ? 42.229 8.686 30.970 1.00 6.87 210 THR A O 1
ATOM 1562 N N . GLY A 1 211 ? 42.301 6.525 30.338 1.00 8.10 211 GLY A N 1
ATOM 1563 C CA . GLY A 1 211 ? 41.793 6.054 31.614 1.00 8.96 211 GLY A CA 1
ATOM 1564 C C . GLY A 1 211 ? 41.921 4.549 31.724 1.00 8.91 211 GLY A C 1
ATOM 1565 O O . GLY A 1 211 ? 42.762 3.945 31.058 1.00 9.97 211 GLY A O 1
ATOM 1566 N N . ILE A 1 212 ? 41.092 3.938 32.562 1.00 9.04 212 ILE A N 1
ATOM 1567 C CA . ILE A 1 212 ? 41.137 2.491 32.734 1.00 7.76 212 ILE A CA 1
ATOM 1568 C C . ILE A 1 212 ? 39.746 1.864 32.618 1.00 7.69 212 ILE A C 1
ATOM 1569 O O . ILE A 1 212 ? 38.735 2.518 32.871 1.00 7.69 212 ILE A O 1
ATOM 1574 N N . ALA A 1 213 ? 39.705 0.597 32.220 1.00 7.33 213 ALA A N 1
ATOM 1575 C CA . ALA A 1 213 ? 38.444 -0.127 32.120 1.00 6.87 213 ALA A CA 1
ATOM 1576 C C . ALA A 1 213 ? 38.314 -0.799 33.483 1.00 8.81 213 ALA A C 1
ATOM 1577 O O . ALA A 1 213 ? 39.092 -1.696 33.811 1.00 7.70 213 ALA A O 1
ATOM 1579 N N . ASP A 1 214 ? 37.340 -0.363 34.277 1.00 8.11 214 ASP A N 1
ATOM 1580 C CA . ASP A 1 214 ? 37.167 -0.900 35.624 1.00 8.04 214 ASP A CA 1
ATOM 1581 C C . ASP A 1 214 ? 35.750 -1.366 35.948 1.00 7.36 214 ASP A C 1
ATOM 1582 O O . ASP A 1 214 ? 34.861 -0.555 36.215 1.00 6.21 214 ASP A O 1
ATOM 1587 N N . THR A 1 215 ? 35.553 -2.680 35.933 1.00 7.02 215 THR A N 1
ATOM 1588 C CA . THR A 1 215 ? 34.251 -3.266 36.234 1.00 7.41 215 THR A CA 1
ATOM 1589 C C . THR A 1 215 ? 33.866 -3.045 37.701 1.00 8.18 215 THR A C 1
ATOM 1590 O O . THR A 1 215 ? 32.695 -3.164 38.070 1.00 7.14 215 THR A O 1
ATOM 1594 N N . GLY A 1 216 ? 34.857 -2.726 38.530 1.00 7.76 216 GLY A N 1
ATOM 1595 C CA . GLY A 1 216 ? 34.604 -2.510 39.947 1.00 8.26 216 GLY A CA 1
ATOM 1596 C C . GLY A 1 216 ? 34.170 -1.105 40.323 1.00 9.63 216 GLY A C 1
ATOM 1597 O O . GLY A 1 216 ? 33.970 -0.815 41.505 1.00 10.47 216 GLY A O 1
ATOM 1598 N N . THR A 1 217 ? 34.038 -0.231 39.325 1.00 8.97 217 THR A N 1
ATOM 1599 C CA . THR A 1 217 ? 33.613 1.152 39.547 1.00 8.84 217 THR A CA 1
ATOM 1600 C C . THR A 1 217 ? 32.217 1.304 38.960 1.00 7.99 217 THR A C 1
ATOM 1601 O O . THR A 1 217 ? 31.946 0.839 37.855 1.00 7.15 217 THR A O 1
ATOM 1605 N N . THR A 1 218 ? 31.339 1.964 39.706 1.00 6.77 218 THR A N 1
ATOM 1606 C CA . THR A 1 218 ? 29.954 2.145 39.290 1.00 7.07 218 THR A CA 1
ATOM 1607 C C . THR A 1 218 ? 29.703 3.086 38.116 1.00 7.87 218 THR A C 1
ATOM 1608 O O . THR A 1 218 ? 28.998 2.736 37.165 1.00 6.64 218 THR A O 1
ATOM 1612 N N . LEU A 1 219 ? 30.276 4.280 38.194 1.00 7.27 219 LEU A N 1
ATOM 1613 C CA . LEU A 1 219 ? 30.058 5.309 37.184 1.00 7.52 219 LEU A CA 1
ATOM 1614 C C . LEU A 1 219 ? 31.123 5.470 36.106 1.00 8.02 219 LEU A C 1
ATOM 1615 O O . LEU A 1 219 ? 32.118 4.746 36.064 1.00 7.60 219 LEU A O 1
ATOM 1620 N N . LEU A 1 220 ? 30.871 6.431 35.220 1.00 8.12 220 LEU A N 1
ATOM 1621 C CA . LEU A 1 220 ? 31.795 6.793 34.151 1.00 6.95 220 LEU A CA 1
ATOM 1622 C C . LEU A 1 220 ? 32.374 8.104 34.672 1.00 7.26 220 LEU A C 1
ATOM 1623 O O . LEU A 1 220 ? 31.684 9.124 34.708 1.00 7.62 220 LEU A O 1
ATOM 1628 N N . LEU A 1 221 ? 33.633 8.065 35.099 1.00 8.63 221 LEU A N 1
ATOM 1629 C CA . LEU A 1 221 ? 34.292 9.242 35.658 1.00 7.95 221 LEU A CA 1
ATOM 1630 C C . LEU A 1 221 ? 35.241 9.880 34.656 1.00 7.69 221 LEU A C 1
ATOM 1631 O O . LEU A 1 221 ? 36.228 9.268 34.250 1.00 6.58 221 LEU A O 1
ATOM 1636 N N . LEU A 1 222 ? 34.943 11.120 34.277 1.00 7.38 222 LEU A N 1
ATOM 1637 C CA . LEU A 1 222 ? 35.745 11.840 33.292 1.00 7.74 222 LEU A CA 1
ATOM 1638 C C . LEU A 1 222 ? 36.260 13.185 33.803 1.00 7.28 222 LEU A C 1
ATOM 1639 O O . LEU A 1 222 ? 35.927 13.607 34.907 1.00 7.84 222 LEU A O 1
ATOM 1644 N N . ASP A 1 223 ? 37.076 13.852 32.989 1.00 8.48 223 ASP A N 1
ATOM 1645 C CA . ASP A 1 223 ? 37.626 15.161 33.342 1.00 8.80 223 ASP A CA 1
ATOM 1646 C C . ASP A 1 223 ? 36.507 16.185 33.539 1.00 9.51 223 ASP A C 1
ATOM 1647 O O . ASP A 1 223 ? 35.497 16.152 32.832 1.00 7.59 223 ASP A O 1
ATOM 1652 N N . ASP A 1 224 ? 36.691 17.101 34.486 1.00 9.84 224 ASP A N 1
ATOM 1653 C CA . ASP A 1 224 ? 35.685 18.128 34.747 1.00 11.69 224 ASP A CA 1
ATOM 1654 C C . ASP A 1 224 ? 35.257 18.847 33.472 1.00 12.04 224 ASP A C 1
ATOM 1655 O O . ASP A 1 224 ? 34.071 19.114 33.272 1.00 12.59 224 ASP A O 1
ATOM 1660 N N . SER A 1 225 ? 36.220 19.166 32.613 1.00 12.34 225 SER A N 1
ATOM 1661 C CA . SER A 1 225 ? 35.907 19.864 31.368 1.00 12.97 225 SER A CA 1
ATOM 1662 C C . SER A 1 225 ? 34.829 19.123 30.586 1.00 12.99 225 SER A C 1
ATOM 1663 O O . SER A 1 225 ? 33.881 19.733 30.084 1.00 11.94 225 SER A O 1
ATOM 1666 N N . ILE A 1 226 ? 34.969 17.803 30.495 1.00 10.92 226 ILE A N 1
ATOM 1667 C CA . ILE A 1 226 ? 34.011 16.989 29.762 1.00 9.74 226 ILE A CA 1
ATOM 1668 C C . ILE A 1 226 ? 32.696 16.799 30.520 1.00 10.40 226 ILE A C 1
ATOM 1669 O O . ILE A 1 226 ? 31.624 16.856 29.919 1.00 10.40 226 ILE A O 1
ATOM 1674 N N . VAL A 1 227 ? 32.775 16.581 31.831 1.00 8.84 227 VAL A N 1
ATOM 1675 C CA . VAL A 1 227 ? 31.571 16.407 32.640 1.00 8.72 227 VAL A CA 1
ATOM 1676 C C . VAL A 1 227 ? 30.725 17.677 32.577 1.00 8.87 227 VAL A C 1
ATOM 1677 O O . VAL A 1 227 ? 29.513 17.618 32.387 1.00 8.70 227 VAL A O 1
ATOM 1681 N N . ASP A 1 228 ? 31.375 18.824 32.736 1.00 9.79 228 ASP A N 1
ATOM 1682 C CA . ASP A 1 228 ? 30.677 20.104 32.690 1.00 11.75 228 ASP A CA 1
ATOM 1683 C C . ASP A 1 228 ? 30.034 20.304 31.326 1.00 10.89 228 ASP A C 1
ATOM 1684 O O . ASP A 1 228 ? 28.903 20.781 31.224 1.00 12.10 228 ASP A O 1
ATOM 1689 N N . ALA A 1 229 ? 30.764 19.935 30.279 1.00 11.90 229 ALA A N 1
ATOM 1690 C CA . ALA A 1 229 ? 30.270 20.070 28.912 1.00 12.27 229 ALA A CA 1
ATOM 1691 C C . ALA A 1 229 ? 29.047 19.189 28.700 1.00 12.19 229 ALA A C 1
ATOM 1692 O O . ALA A 1 229 ? 28.085 19.595 28.049 1.00 10.33 229 ALA A O 1
ATOM 1694 N N . TYR A 1 230 ? 29.089 17.978 29.248 1.00 11.18 230 TYR A N 1
ATOM 1695 C CA . TYR A 1 230 ? 27.972 17.053 29.105 1.00 10.18 230 TYR A CA 1
ATOM 1696 C C . TYR A 1 230 ? 26.691 17.595 29.732 1.00 10.77 230 TYR A C 1
ATOM 1697 O O . TYR A 1 230 ? 25.644 17.639 29.086 1.00 12.32 230 TYR A O 1
ATOM 1706 N N . TYR A 1 231 ? 26.769 18.005 30.993 1.00 11.15 231 TYR A N 1
ATOM 1707 C CA . TYR A 1 231 ? 25.587 18.511 31.675 1.00 11.49 231 TYR A CA 1
ATOM 1708 C C . TYR A 1 231 ? 25.126 19.881 31.200 1.00 13.07 231 TYR A C 1
ATOM 1709 O O . TYR A 1 231 ? 24.040 20.333 31.553 1.00 13.95 231 TYR A O 1
ATOM 1718 N N . GLU A 1 232 ? 25.952 20.533 30.390 1.00 14.41 232 GLU A N 1
ATOM 1719 C CA . GLU A 1 232 ? 25.589 21.825 29.825 1.00 15.76 232 GLU A CA 1
ATOM 1720 C C . GLU A 1 232 ? 24.500 21.507 28.798 1.00 15.64 232 GLU A C 1
ATOM 1721 O O . GLU A 1 232 ? 23.699 22.366 28.418 1.00 15.54 232 GLU A O 1
ATOM 1727 N N . GLN A 1 233 ? 24.477 20.248 28.368 1.00 13.09 233 GLN A N 1
ATOM 1728 C CA . GLN A 1 233 ? 23.511 19.768 27.387 1.00 14.77 233 GLN A CA 1
ATOM 1729 C C . GLN A 1 233 ? 22.256 19.195 28.037 1.00 15.61 233 GLN A C 1
ATOM 1730 O O . GLN A 1 233 ? 21.360 18.707 27.347 1.00 18.04 233 GLN A O 1
ATOM 1736 N N . VAL A 1 234 ? 22.191 19.248 29.363 1.00 15.44 234 VAL A N 1
ATOM 1737 C CA . VAL A 1 234 ? 21.040 18.722 30.089 1.00 16.00 234 VAL A CA 1
ATOM 1738 C C . VAL A 1 234 ? 20.305 19.861 30.783 1.00 16.36 234 VAL A C 1
ATOM 1739 O O . VAL A 1 234 ? 20.811 20.445 31.739 1.00 15.46 234 VAL A O 1
ATOM 1743 N N . ASN A 1 235 ? 19.110 20.175 30.291 1.00 18.03 235 ASN A N 1
ATOM 1744 C CA . ASN A 1 235 ? 18.314 21.257 30.855 1.00 19.36 235 ASN A CA 1
ATOM 1745 C C . ASN A 1 235 ? 17.956 21.014 32.318 1.00 19.30 235 ASN A C 1
ATOM 1746 O O . ASN A 1 235 ? 17.413 19.967 32.674 1.00 20.31 235 ASN A O 1
ATOM 1751 N N . GLY A 1 236 ? 18.279 21.988 33.164 1.00 18.99 236 GLY A N 1
ATOM 1752 C CA . GLY A 1 236 ? 17.975 21.878 34.578 1.00 19.70 236 GLY A CA 1
ATOM 1753 C C . GLY A 1 236 ? 19.019 21.174 35.424 1.00 19.46 236 GLY A C 1
ATOM 1754 O O . GLY A 1 236 ? 18.842 21.037 36.633 1.00 19.69 236 GLY A O 1
ATOM 1755 N N . ALA A 1 237 ? 20.107 20.728 34.803 1.00 18.22 237 ALA A N 1
ATOM 1756 C CA . ALA A 1 237 ? 21.161 20.032 35.536 1.00 17.44 237 ALA A CA 1
ATOM 1757 C C . ALA A 1 237 ? 21.912 20.983 36.462 1.00 18.38 237 ALA A C 1
ATOM 1758 O O . ALA A 1 237 ? 21.989 22.183 36.207 1.00 17.97 237 ALA A O 1
ATOM 1760 N N . SER A 1 238 ? 22.460 20.441 37.544 1.00 18.11 238 SER A N 1
ATOM 1761 C CA . SER A 1 238 ? 23.205 21.247 38.502 1.00 19.04 238 SER A CA 1
ATOM 1762 C C . SER A 1 238 ? 24.008 20.342 39.420 1.00 19.30 238 SER A C 1
ATOM 1763 O O . SER A 1 238 ? 23.649 19.184 39.630 1.00 16.43 238 SER A O 1
ATOM 1766 N N . TYR A 1 239 ? 25.098 20.871 39.965 1.00 20.78 239 TYR A N 1
ATOM 1767 C CA . TYR A 1 239 ? 25.925 20.091 40.871 1.00 23.30 239 TYR A CA 1
ATOM 1768 C C . TYR A 1 239 ? 25.273 20.106 42.245 1.00 24.88 239 TYR A C 1
ATOM 1769 O O . TYR A 1 239 ? 25.085 21.171 42.835 1.00 24.51 239 TYR A O 1
ATOM 1778 N N . ASP A 1 240 ? 24.921 18.926 42.746 1.00 25.83 240 ASP A N 1
ATOM 1779 C CA . ASP A 1 240 ? 24.297 18.815 44.057 1.00 27.45 240 ASP A CA 1
ATOM 1780 C C . ASP A 1 240 ? 25.366 18.503 45.100 1.00 28.08 240 ASP A C 1
ATOM 1781 O O . ASP A 1 240 ? 25.888 17.388 45.161 1.00 26.57 240 ASP A O 1
ATOM 1786 N N . SER A 1 241 ? 25.683 19.498 45.919 1.00 28.84 241 SER A N 1
ATOM 1787 C CA . SER A 1 241 ? 26.696 19.354 46.950 1.00 30.41 241 SER A CA 1
ATOM 1788 C C . SER A 1 241 ? 26.421 18.206 47.918 1.00 30.61 241 SER A C 1
ATOM 1789 O O . SER A 1 241 ? 27.338 17.480 48.297 1.00 30.99 241 SER A O 1
ATOM 1792 N N . SER A 1 242 ? 25.164 18.038 48.316 1.00 30.73 242 SER A N 1
ATOM 1793 C CA . SER A 1 242 ? 24.808 16.973 49.250 1.00 31.01 242 SER A CA 1
ATOM 1794 C C . SER A 1 242 ? 24.919 15.582 48.629 1.00 30.72 242 SER A C 1
ATOM 1795 O O . SER A 1 242 ? 25.151 14.600 49.334 1.00 30.64 242 SER A O 1
ATOM 1798 N N . GLN A 1 243 ? 24.752 15.500 47.313 1.00 29.35 243 GLN A N 1
ATOM 1799 C CA . GLN A 1 243 ? 24.841 14.222 46.614 1.00 28.35 243 GLN A CA 1
ATOM 1800 C C . GLN A 1 243 ? 26.259 13.956 46.120 1.00 26.55 243 GLN A C 1
ATOM 1801 O O . GLN A 1 243 ? 26.606 12.825 45.779 1.00 27.86 243 GLN A O 1
ATOM 1807 N N . GLY A 1 244 ? 27.077 15.002 46.081 1.00 24.33 244 GLY A N 1
ATOM 1808 C CA . GLY A 1 244 ? 28.444 14.847 45.620 1.00 21.05 244 GLY A CA 1
ATOM 1809 C C . GLY A 1 244 ? 28.510 14.564 44.131 1.00 19.37 244 GLY A C 1
ATOM 1810 O O . GLY A 1 244 ? 29.291 13.728 43.679 1.00 18.59 244 GLY A O 1
ATOM 1811 N N . GLY A 1 245 ? 27.682 15.260 43.364 1.00 17.15 245 GLY A N 1
ATOM 1812 C CA . GLY A 1 245 ? 27.680 15.058 41.928 1.00 16.75 245 GLY A CA 1
ATOM 1813 C C . GLY A 1 245 ? 26.564 15.802 41.228 1.00 15.84 245 GLY A C 1
ATOM 1814 O O . GLY A 1 245 ? 25.729 16.442 41.869 1.00 16.88 245 GLY A O 1
ATOM 1815 N N . TYR A 1 246 ? 26.555 15.718 39.902 1.00 15.17 246 TYR A N 1
ATOM 1816 C CA . TYR A 1 246 ? 25.540 16.376 39.090 1.00 14.89 246 TYR A CA 1
ATOM 1817 C C . TYR A 1 246 ? 24.206 15.645 39.150 1.00 14.52 246 TYR A C 1
ATOM 1818 O O . TYR A 1 246 ? 24.154 14.415 39.081 1.00 14.20 246 TYR A O 1
ATOM 1827 N N . VAL A 1 247 ? 23.132 16.418 39.279 1.00 14.05 247 VAL A N 1
ATOM 1828 C CA . VAL A 1 247 ? 21.776 15.884 39.318 1.00 13.84 247 VAL A CA 1
ATOM 1829 C C . VAL A 1 247 ? 20.959 16.675 38.304 1.00 13.31 247 VAL A C 1
ATOM 1830 O O . VAL A 1 247 ? 21.428 17.682 37.777 1.00 15.31 247 VAL A O 1
ATOM 1834 N N . PHE A 1 248 ? 19.741 16.223 38.035 1.00 13.38 248 PHE A N 1
ATOM 1835 C CA . PHE A 1 248 ? 18.866 16.896 37.080 1.00 13.92 248 PHE A CA 1
ATOM 1836 C C . PHE A 1 248 ? 17.440 16.393 37.246 1.00 15.13 248 PHE A C 1
ATOM 1837 O O . PHE A 1 248 ? 17.211 15.357 37.870 1.00 14.32 248 PHE A O 1
ATOM 1845 N N . PRO A 1 249 ? 16.459 17.130 36.700 1.00 17.39 249 PRO A N 1
ATOM 1846 C CA . PRO A 1 249 ? 15.061 16.708 36.807 1.00 17.50 249 PRO A CA 1
ATOM 1847 C C . PRO A 1 249 ? 14.927 15.321 36.188 1.00 18.34 249 PRO A C 1
ATOM 1848 O O . PRO A 1 249 ? 15.397 15.083 35.074 1.00 17.89 249 PRO A O 1
ATOM 1852 N N . SER A 1 250 ? 14.290 14.411 36.913 1.00 17.73 250 SER A N 1
ATOM 1853 C CA . SER A 1 250 ? 14.126 13.041 36.446 1.00 18.63 250 SER A CA 1
ATOM 1854 C C . SER A 1 250 ? 13.580 12.901 35.028 1.00 19.50 250 SER A C 1
ATOM 1855 O O . SER A 1 250 ? 13.818 11.891 34.366 1.00 19.91 250 SER A O 1
ATOM 1858 N N . SER A 1 251 ? 12.861 13.911 34.554 1.00 19.36 251 SER A N 1
ATOM 1859 C CA . SER A 1 251 ? 12.285 13.855 33.215 1.00 21.61 251 SER A CA 1
ATOM 1860 C C . SER A 1 251 ? 13.171 14.489 32.144 1.00 21.13 251 SER A C 1
ATOM 1861 O O . SER A 1 251 ? 12.850 14.441 30.955 1.00 21.98 251 SER A O 1
ATOM 1864 N N . ALA A 1 252 ? 14.284 15.077 32.565 1.00 20.72 252 ALA A N 1
ATOM 1865 C CA . ALA A 1 252 ? 15.202 15.732 31.638 1.00 19.34 252 ALA A CA 1
ATOM 1866 C C . ALA A 1 252 ? 15.717 14.801 30.545 1.00 18.82 252 ALA A C 1
ATOM 1867 O O . ALA A 1 252 ? 15.990 13.627 30.790 1.00 19.87 252 ALA A O 1
ATOM 1869 N N . SER A 1 253 ? 15.845 15.330 29.333 1.00 17.89 253 SER A N 1
ATOM 1870 C CA . SER A 1 253 ? 16.353 14.543 28.218 1.00 18.45 253 SER A CA 1
ATOM 1871 C C . SER A 1 253 ? 17.875 14.500 28.321 1.00 16.81 253 SER A C 1
ATOM 1872 O O . SER A 1 253 ? 18.522 15.542 28.429 1.00 17.93 253 SER A O 1
ATOM 1875 N N . LEU A 1 254 ? 18.441 13.297 28.292 1.00 15.02 254 LEU A N 1
ATOM 1876 C CA . LEU A 1 254 ? 19.888 13.128 28.393 1.00 13.35 254 LEU A CA 1
ATOM 1877 C C . LEU A 1 254 ? 20.494 12.666 27.070 1.00 12.64 254 LEU A C 1
ATOM 1878 O O . LEU A 1 254 ? 20.033 11.694 26.471 1.00 14.08 254 LEU A O 1
ATOM 1883 N N . PRO A 1 255 ? 21.537 13.360 26.594 1.00 11.64 255 PRO A N 1
ATOM 1884 C CA . PRO A 1 255 ? 22.165 12.962 25.331 1.00 11.22 255 PRO A CA 1
ATOM 1885 C C . PRO A 1 255 ? 23.034 11.725 25.528 1.00 10.31 255 PRO A C 1
ATOM 1886 O O . PRO A 1 255 ? 23.457 11.434 26.646 1.00 11.93 255 PRO A O 1
ATOM 1890 N N . ASP A 1 256 ? 23.287 10.988 24.452 1.00 9.98 256 ASP A N 1
ATOM 1891 C CA . ASP A 1 256 ? 24.144 9.814 24.547 1.00 10.07 256 ASP A CA 1
ATOM 1892 C C . ASP A 1 256 ? 25.565 10.332 24.712 1.00 10.35 256 ASP A C 1
ATOM 1893 O O . ASP A 1 256 ? 25.840 11.509 24.470 1.00 9.05 256 ASP A O 1
ATOM 1898 N N . PHE A 1 257 ? 26.463 9.456 25.142 1.00 9.18 257 PHE A N 1
ATOM 1899 C CA . PHE A 1 257 ? 27.865 9.815 25.260 1.00 9.36 257 PHE A CA 1
ATOM 1900 C C . PHE A 1 257 ? 28.636 8.643 24.693 1.00 9.57 257 PHE A C 1
ATOM 1901 O O . PHE A 1 257 ? 28.413 7.496 25.080 1.00 10.14 257 PHE A O 1
ATOM 1909 N N . SER A 1 258 ? 29.538 8.921 23.767 1.00 9.80 258 SER A N 1
ATOM 1910 C CA . SER A 1 258 ? 30.308 7.846 23.173 1.00 10.48 258 SER A CA 1
ATOM 1911 C C . SER A 1 258 ? 31.783 8.176 23.105 1.00 9.81 258 SER A C 1
ATOM 1912 O O . SER A 1 258 ? 32.183 9.335 23.223 1.00 7.89 258 SER A O 1
ATOM 1915 N N . VAL A 1 259 ? 32.591 7.134 22.953 1.00 10.50 259 VAL A N 1
ATOM 1916 C CA . VAL A 1 259 ? 34.025 7.300 22.809 1.00 10.27 259 VAL A CA 1
ATOM 1917 C C . VAL A 1 259 ? 34.391 6.515 21.568 1.00 10.60 259 VAL A C 1
ATOM 1918 O O . VAL A 1 259 ? 33.784 5.480 21.268 1.00 9.64 259 VAL A O 1
ATOM 1922 N N . THR A 1 260 ? 35.373 7.020 20.837 1.00 9.74 260 THR A N 1
ATOM 1923 C CA . THR A 1 260 ? 35.815 6.370 19.619 1.00 9.24 260 THR A CA 1
ATOM 1924 C C . THR A 1 260 ? 37.077 5.560 19.866 1.00 8.63 260 THR A C 1
ATOM 1925 O O . THR A 1 260 ? 38.034 6.055 20.456 1.00 7.38 260 THR A O 1
ATOM 1929 N N . ILE A 1 261 ? 37.056 4.310 19.418 1.00 8.94 261 ILE A N 1
ATOM 1930 C CA . ILE A 1 261 ? 38.197 3.409 19.540 1.00 9.86 261 ILE A CA 1
ATOM 1931 C C . ILE A 1 261 ? 38.460 2.931 18.114 1.00 8.92 261 ILE A C 1
ATOM 1932 O O . ILE A 1 261 ? 37.727 2.091 17.598 1.00 8.69 261 ILE A O 1
ATOM 1937 N N . GLY A 1 262 ? 39.495 3.467 17.474 1.00 8.88 262 GLY A N 1
ATOM 1938 C CA . GLY A 1 262 ? 39.769 3.068 16.104 1.00 8.62 262 GLY A CA 1
ATOM 1939 C C . GLY A 1 262 ? 38.586 3.459 15.232 1.00 7.66 262 GLY A C 1
ATOM 1940 O O . GLY A 1 262 ? 38.182 4.622 15.224 1.00 8.12 262 GLY A O 1
ATOM 1941 N N . ASP A 1 263 ? 38.020 2.497 14.509 1.00 7.46 263 ASP A N 1
ATOM 1942 C CA . ASP A 1 263 ? 36.873 2.769 13.650 1.00 7.89 263 ASP A CA 1
ATOM 1943 C C . ASP A 1 263 ? 35.562 2.315 14.298 1.00 9.39 263 ASP A C 1
ATOM 1944 O O . ASP A 1 263 ? 34.560 2.094 13.611 1.00 9.33 263 ASP A O 1
ATOM 1949 N N . TYR A 1 264 ? 35.572 2.196 15.623 1.00 7.36 264 TYR A N 1
ATOM 1950 C CA . TYR A 1 264 ? 34.388 1.762 16.366 1.00 7.86 264 TYR A CA 1
ATOM 1951 C C . TYR A 1 264 ? 33.893 2.799 17.366 1.00 8.26 264 TYR A C 1
ATOM 1952 O O . TYR A 1 264 ? 34.683 3.480 18.019 1.00 8.59 264 TYR A O 1
ATOM 1961 N N . THR A 1 265 ? 32.574 2.902 17.490 1.00 8.90 265 THR A N 1
ATOM 1962 C CA . THR A 1 265 ? 31.971 3.842 18.423 1.00 9.34 265 THR A CA 1
ATOM 1963 C C . THR A 1 265 ? 31.341 3.106 19.593 1.00 8.29 265 THR A C 1
ATOM 1964 O O . THR A 1 265 ? 30.425 2.302 19.411 1.00 7.60 265 THR A O 1
ATOM 1968 N N . ALA A 1 266 ? 31.839 3.386 20.792 1.00 8.20 266 ALA A N 1
ATOM 1969 C CA . ALA A 1 266 ? 31.311 2.779 22.010 1.00 8.10 266 ALA A CA 1
ATOM 1970 C C . ALA A 1 266 ? 30.314 3.785 22.568 1.00 8.95 266 ALA A C 1
ATOM 1971 O O . ALA A 1 266 ? 30.703 4.774 23.189 1.00 8.22 266 ALA A O 1
ATOM 1973 N N . THR A 1 267 ? 29.029 3.528 22.342 1.00 9.13 267 THR A N 1
ATOM 1974 C CA . THR A 1 267 ? 27.978 4.435 22.785 1.00 8.70 267 THR A CA 1
ATOM 1975 C C . THR A 1 267 ? 27.265 4.101 24.089 1.00 9.81 267 THR A C 1
ATOM 1976 O O . THR A 1 267 ? 26.784 2.985 24.292 1.00 10.17 267 THR A O 1
ATOM 1980 N N . VAL A 1 268 ? 27.199 5.095 24.967 1.00 8.29 268 VAL A N 1
ATOM 1981 C CA . VAL A 1 268 ? 26.506 4.965 26.241 1.00 10.48 268 VAL A CA 1
ATOM 1982 C C . VAL A 1 268 ? 25.151 5.637 26.020 1.00 10.93 268 VAL A C 1
ATOM 1983 O O . VAL A 1 268 ? 25.081 6.853 25.831 1.00 9.74 268 VAL A O 1
ATOM 1987 N N . PRO A 1 269 ? 24.059 4.854 26.018 1.00 11.07 269 PRO A N 1
ATOM 1988 C CA . PRO A 1 269 ? 22.725 5.433 25.808 1.00 11.48 269 PRO A CA 1
ATOM 1989 C C . PRO A 1 269 ? 22.382 6.434 26.910 1.00 10.48 269 PRO A C 1
ATOM 1990 O O . PRO A 1 269 ? 22.675 6.193 28.078 1.00 10.52 269 PRO A O 1
ATOM 1994 N N . GLY A 1 270 ? 21.761 7.553 26.545 1.00 11.39 270 GLY A N 1
ATOM 1995 C CA . GLY A 1 270 ? 21.391 8.536 27.549 1.00 10.83 270 GLY A CA 1
ATOM 1996 C C . GLY A 1 270 ? 20.634 7.896 28.704 1.00 11.67 270 GLY A C 1
ATOM 1997 O O . GLY A 1 270 ? 20.724 8.340 29.848 1.00 11.54 270 GLY A O 1
ATOM 1998 N N . GLU A 1 271 ? 19.894 6.838 28.391 1.00 12.87 271 GLU A N 1
ATOM 1999 C CA . GLU A 1 271 ? 19.100 6.095 29.366 1.00 14.86 271 GLU A CA 1
ATOM 2000 C C . GLU A 1 271 ? 19.952 5.639 30.556 1.00 13.93 271 GLU A C 1
ATOM 2001 O O . GLU A 1 271 ? 19.532 5.741 31.709 1.00 12.43 271 GLU A O 1
ATOM 2007 N N . TYR A 1 272 ? 21.151 5.142 30.271 1.00 12.16 272 TYR A N 1
ATOM 2008 C CA . TYR A 1 272 ? 22.054 4.666 31.320 1.00 12.08 272 TYR A CA 1
ATOM 2009 C C . TYR A 1 272 ? 22.668 5.801 32.138 1.00 12.47 272 TYR A C 1
ATOM 2010 O O . TYR A 1 272 ? 23.212 5.569 33.218 1.00 11.29 272 TYR A O 1
ATOM 2019 N N . ILE A 1 273 ? 22.582 7.025 31.629 1.00 11.83 273 ILE A N 1
ATOM 2020 C CA . ILE A 1 273 ? 23.145 8.173 32.331 1.00 12.36 273 ILE A CA 1
ATOM 2021 C C . ILE A 1 273 ? 22.208 8.674 33.436 1.00 14.17 273 ILE A C 1
ATOM 2022 O O . ILE A 1 273 ? 22.606 9.462 34.297 1.00 13.30 273 ILE A O 1
ATOM 2027 N N . SER A 1 274 ? 20.960 8.216 33.412 1.00 15.74 274 SER A N 1
ATOM 2028 C CA . SER A 1 274 ? 20.012 8.574 34.465 1.00 18.91 274 SER A CA 1
ATOM 2029 C C . SER A 1 274 ? 20.225 7.448 35.477 1.00 18.71 274 SER A C 1
ATOM 2030 O O . SER A 1 274 ? 19.473 6.473 35.514 1.00 19.92 274 SER A O 1
ATOM 2033 N N . PHE A 1 275 ? 21.272 7.596 36.283 1.00 19.29 275 PHE A N 1
ATOM 2034 C CA . PHE A 1 275 ? 21.671 6.588 37.262 1.00 17.85 275 PHE A CA 1
ATOM 2035 C C . PHE A 1 275 ? 20.726 6.229 38.404 1.00 18.21 275 PHE A C 1
ATOM 2036 O O . PHE A 1 275 ? 20.258 5.094 38.484 1.00 19.29 275 PHE A O 1
ATOM 2044 N N . ALA A 1 276 ? 20.464 7.169 39.305 1.00 18.16 276 ALA A N 1
ATOM 2045 C CA . ALA A 1 276 ? 19.586 6.869 40.429 1.00 19.42 276 ALA A CA 1
ATOM 2046 C C . ALA A 1 276 ? 18.719 8.042 40.850 1.00 19.18 276 ALA A C 1
ATOM 2047 O O . ALA A 1 276 ? 19.119 9.198 40.740 1.00 18.69 276 ALA A O 1
ATOM 2049 N N . ASP A 1 277 ? 17.525 7.730 41.338 1.00 20.66 277 ASP A N 1
ATOM 2050 C CA . ASP A 1 277 ? 16.600 8.755 41.795 1.00 21.42 277 ASP A CA 1
ATOM 2051 C C . ASP A 1 277 ? 17.076 9.208 43.167 1.00 20.21 277 ASP A C 1
ATOM 2052 O O . ASP A 1 277 ? 17.395 8.383 44.018 1.00 19.77 277 ASP A O 1
ATOM 2057 N N . VAL A 1 278 ? 17.138 10.517 43.378 1.00 19.84 278 VAL A N 1
ATOM 2058 C CA . VAL A 1 278 ? 17.582 11.050 44.660 1.00 20.93 278 VAL A CA 1
ATOM 2059 C C . VAL A 1 278 ? 16.466 11.833 45.336 1.00 21.31 278 VAL A C 1
ATOM 2060 O O . VAL A 1 278 ? 16.722 12.690 46.180 1.00 22.01 278 VAL A O 1
ATOM 2064 N N . GLY A 1 279 ? 15.229 11.529 44.955 1.00 22.52 279 GLY A N 1
ATOM 2065 C CA . GLY A 1 279 ? 14.083 12.207 45.530 1.00 24.46 279 GLY A CA 1
ATOM 2066 C C . GLY A 1 279 ? 13.927 13.630 45.031 1.00 26.37 279 GLY A C 1
ATOM 2067 O O . GLY A 1 279 ? 14.774 14.141 44.297 1.00 25.99 279 GLY A O 1
ATOM 2068 N N . ASN A 1 280 ? 12.836 14.274 45.435 1.00 27.72 280 ASN A N 1
ATOM 2069 C CA . ASN A 1 280 ? 12.560 15.648 45.034 1.00 28.20 280 ASN A CA 1
ATOM 2070 C C . ASN A 1 280 ? 12.514 15.764 43.513 1.00 26.40 280 ASN A C 1
ATOM 2071 O O . ASN A 1 280 ? 12.819 16.816 42.952 1.00 26.34 280 ASN A O 1
ATOM 2076 N N . GLY A 1 281 ? 12.135 14.671 42.857 1.00 24.81 281 GLY A N 1
ATOM 2077 C CA . GLY A 1 281 ? 12.043 14.657 41.408 1.00 22.86 281 GLY A CA 1
ATOM 2078 C C . GLY A 1 281 ? 13.362 14.879 40.691 1.00 21.89 281 GLY A C 1
ATOM 2079 O O . GLY A 1 281 ? 13.378 15.342 39.551 1.00 21.61 281 GLY A O 1
ATOM 2080 N N . GLN A 1 282 ? 14.467 14.550 41.355 1.00 19.42 282 GLN A N 1
ATOM 2081 C C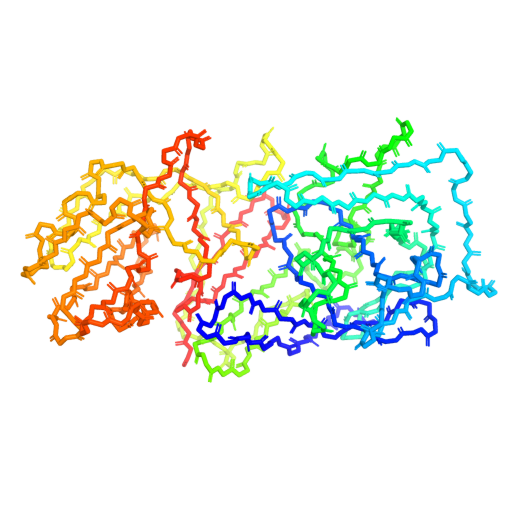A . GLN A 1 282 ? 15.795 14.720 40.773 1.00 18.73 282 GLN A CA 1
ATOM 2082 C C . GLN A 1 282 ? 16.475 13.366 40.579 1.00 17.64 282 GLN A C 1
ATOM 2083 O O . GLN A 1 282 ? 16.157 12.394 41.269 1.00 17.00 282 GLN A O 1
ATOM 2089 N N . THR A 1 283 ? 17.412 13.313 39.637 1.00 15.60 283 THR A N 1
ATOM 2090 C CA . THR A 1 283 ? 18.150 12.089 39.344 1.00 14.65 283 THR A CA 1
ATOM 2091 C C . THR A 1 283 ? 19.657 12.351 39.329 1.00 13.75 283 THR A C 1
ATOM 2092 O O . THR A 1 283 ? 20.115 13.368 38.807 1.00 12.57 283 THR A O 1
ATOM 2096 N N . PHE A 1 284 ? 20.415 11.429 39.915 1.00 12.43 284 PHE A N 1
ATOM 2097 C CA . PHE A 1 284 ? 21.873 11.521 39.975 1.00 12.22 284 PHE A CA 1
ATOM 2098 C C . PHE A 1 284 ? 22.426 10.991 38.649 1.00 11.72 284 PHE A C 1
ATOM 2099 O O . PHE A 1 284 ? 22.023 9.920 38.192 1.00 11.93 284 PHE A O 1
ATOM 2107 N N . GLY A 1 285 ? 23.352 11.732 38.046 1.00 10.62 285 GLY A N 1
ATOM 2108 C CA . GLY A 1 285 ? 23.918 11.327 36.766 1.00 9.28 285 GLY A CA 1
ATOM 2109 C C . GLY A 1 285 ? 24.929 10.191 36.761 1.00 9.04 285 GLY A C 1
ATOM 2110 O O . GLY A 1 285 ? 25.698 10.023 37.707 1.00 7.92 285 GLY A O 1
ATOM 2111 N N . GLY A 1 286 ? 24.926 9.416 35.675 1.00 8.63 286 GLY A N 1
ATOM 2112 C CA . GLY A 1 286 ? 25.841 8.295 35.534 1.00 7.98 286 GLY A CA 1
ATOM 2113 C C . GLY A 1 286 ? 27.247 8.745 35.181 1.00 8.60 286 GLY A C 1
ATOM 2114 O O . GLY A 1 286 ? 28.202 7.972 35.279 1.00 9.18 286 GLY A O 1
ATOM 2115 N N . ILE A 1 287 ? 27.369 9.996 34.746 1.00 8.27 287 ILE A N 1
ATOM 2116 C CA . ILE A 1 287 ? 28.664 10.572 34.402 1.00 7.99 287 ILE A CA 1
ATOM 2117 C C . ILE A 1 287 ? 29.021 11.573 35.491 1.00 8.76 287 ILE A C 1
ATOM 2118 O O . ILE A 1 287 ? 28.225 12.456 35.806 1.00 9.67 287 ILE A O 1
ATOM 2123 N N . GLN A 1 288 ? 30.205 11.423 36.081 1.00 10.05 288 GLN A N 1
ATOM 2124 C CA . GLN A 1 288 ? 30.647 12.338 37.131 1.00 10.24 288 GLN A CA 1
ATOM 2125 C C . GLN A 1 288 ? 32.139 12.616 37.000 1.00 9.77 288 GLN A C 1
ATOM 2126 O O . GLN A 1 288 ? 32.826 11.995 36.193 1.00 9.32 288 GLN A O 1
ATOM 2132 N N . SER A 1 289 ? 32.631 13.544 37.813 1.00 9.80 289 SER A N 1
ATOM 2133 C CA . SER A 1 289 ? 34.033 13.945 37.786 1.00 11.40 289 SER A CA 1
ATOM 2134 C C . SER A 1 289 ? 35.032 12.917 38.314 1.00 11.53 289 SER A C 1
ATOM 2135 O O . SER A 1 289 ? 34.772 12.223 39.300 1.00 10.88 289 SER A O 1
ATOM 2138 N N . ASN A 1 290 ? 36.181 12.829 37.648 1.00 11.01 290 ASN A N 1
ATOM 2139 C CA . ASN A 1 290 ? 37.240 11.918 38.073 1.00 12.17 290 ASN A CA 1
ATOM 2140 C C . ASN A 1 290 ? 38.203 12.698 38.965 1.00 12.85 290 ASN A C 1
ATOM 2141 O O . ASN A 1 290 ? 39.324 12.261 39.224 1.00 12.73 290 ASN A O 1
ATOM 2146 N N . SER A 1 291 ? 37.750 13.859 39.429 1.00 14.75 291 SER A N 1
ATOM 2147 C CA . SER A 1 291 ? 38.553 14.723 40.285 1.00 18.46 291 SER A CA 1
ATOM 2148 C C . SER A 1 291 ? 39.211 13.956 41.425 1.00 18.96 291 SER A C 1
ATOM 2149 O O . SER A 1 291 ? 38.551 13.209 42.150 1.00 19.50 291 SER A O 1
ATOM 2152 N N . GLY A 1 292 ? 40.517 14.148 41.578 1.00 20.05 292 GLY A N 1
ATOM 2153 C CA . GLY A 1 292 ? 41.247 13.467 42.631 1.00 22.20 292 GLY A CA 1
ATOM 2154 C C . GLY A 1 292 ? 41.895 12.173 42.173 1.00 23.17 292 GLY A C 1
ATOM 2155 O O . GLY A 1 292 ? 42.913 11.754 42.728 1.00 23.94 292 GLY A O 1
ATOM 2156 N N . ILE A 1 293 ? 41.311 11.538 41.159 1.00 22.04 293 ILE A N 1
ATOM 2157 C CA . ILE A 1 293 ? 41.843 10.281 40.640 1.00 20.18 293 ILE A CA 1
ATOM 2158 C C . ILE A 1 293 ? 43.072 10.518 39.771 1.00 20.39 293 ILE A C 1
ATOM 2159 O O . ILE A 1 293 ? 44.056 9.782 39.855 1.00 19.64 293 ILE A O 1
ATOM 2164 N N . GLY A 1 294 ? 43.007 11.546 38.930 1.00 19.42 294 GLY A N 1
ATOM 2165 C CA . GLY A 1 294 ? 44.127 11.860 38.062 1.00 18.56 294 GLY A CA 1
ATOM 2166 C C . GLY A 1 294 ? 43.943 11.315 36.661 1.00 17.79 294 GLY A C 1
ATOM 2167 O O . GLY A 1 294 ? 44.707 11.642 35.752 1.00 18.59 294 GLY A O 1
ATOM 2168 N N . PHE A 1 295 ? 42.930 10.473 36.488 1.00 16.30 295 PHE A N 1
ATOM 2169 C CA . PHE A 1 295 ? 42.636 9.880 35.192 1.00 14.94 295 PHE A CA 1
ATOM 2170 C C . PHE A 1 295 ? 41.186 9.415 35.149 1.00 13.49 295 PHE A C 1
ATOM 2171 O O . PHE A 1 295 ? 40.510 9.372 36.178 1.00 13.75 295 PHE A O 1
ATOM 2179 N N . SER A 1 296 ? 40.712 9.066 33.960 1.00 12.57 296 SER A N 1
ATOM 2180 C CA . SER A 1 296 ? 39.328 8.647 33.799 1.00 9.80 296 SER A CA 1
ATOM 2181 C C . SER A 1 296 ? 39.077 7.176 34.095 1.00 9.65 296 SER A C 1
ATOM 2182 O O . SER A 1 296 ? 39.951 6.326 33.908 1.00 7.00 296 SER A O 1
ATOM 2185 N N . ILE A 1 297 ? 37.866 6.885 34.557 1.00 7.87 297 ILE A N 1
ATOM 2186 C CA . ILE A 1 297 ? 37.489 5.518 34.875 1.00 8.23 297 ILE A CA 1
ATOM 2187 C C . ILE A 1 297 ? 36.266 5.117 34.082 1.00 6.86 297 ILE A C 1
ATOM 2188 O O . ILE A 1 297 ? 35.185 5.682 34.257 1.00 7.49 297 ILE A O 1
ATOM 2193 N N . PHE A 1 298 ? 36.442 4.144 33.202 1.00 5.80 298 PHE A N 1
ATOM 2194 C CA . PHE A 1 298 ? 35.327 3.660 32.416 1.00 6.12 298 PHE A CA 1
ATOM 2195 C C . PHE A 1 298 ? 34.699 2.543 33.236 1.00 6.24 298 PHE A C 1
ATOM 2196 O O . PHE A 1 298 ? 35.043 1.367 33.091 1.00 5.52 298 PHE A O 1
ATOM 2204 N N . GLY A 1 299 ? 33.793 2.950 34.123 1.00 6.75 299 GLY A N 1
ATOM 2205 C CA . GLY A 1 299 ? 33.106 2.023 35.003 1.00 7.38 299 GLY A CA 1
ATOM 2206 C C . GLY A 1 299 ? 31.884 1.363 34.397 1.00 7.37 299 GLY A C 1
ATOM 2207 O O . GLY A 1 299 ? 31.658 1.438 33.188 1.00 7.40 299 GLY A O 1
ATOM 2208 N N . ASP A 1 300 ? 31.084 0.733 35.254 1.00 6.38 300 ASP A N 1
ATOM 2209 C CA . ASP A 1 300 ? 29.892 0.013 34.827 1.00 5.76 300 ASP A CA 1
ATOM 2210 C C . ASP A 1 300 ? 28.915 0.803 33.956 1.00 7.11 300 ASP A C 1
ATOM 2211 O O . ASP A 1 300 ? 28.371 0.258 32.998 1.00 6.70 300 ASP A O 1
ATOM 2216 N N . VAL A 1 301 ? 28.681 2.072 34.280 1.00 5.67 301 VAL A N 1
ATOM 2217 C CA . VAL A 1 301 ? 27.766 2.886 33.478 1.00 6.96 301 VAL A CA 1
ATOM 2218 C C . VAL A 1 301 ? 28.130 2.779 31.992 1.00 6.44 301 VAL A C 1
ATOM 2219 O O . VAL A 1 301 ? 27.258 2.670 31.128 1.00 6.30 301 VAL A O 1
ATOM 2223 N N . PHE A 1 302 ? 29.427 2.804 31.710 1.00 6.29 302 PHE A N 1
ATOM 2224 C CA . PHE A 1 302 ? 29.933 2.705 30.345 1.00 6.68 302 PHE A CA 1
ATOM 2225 C C . PHE A 1 302 ? 30.028 1.260 29.857 1.00 7.72 302 PHE A C 1
ATOM 2226 O O . PHE A 1 302 ? 29.574 0.928 28.760 1.00 8.27 302 PHE A O 1
ATOM 2234 N N . LEU A 1 303 ? 30.626 0.402 30.677 1.00 6.82 303 LEU A N 1
ATOM 2235 C CA . LEU A 1 303 ? 30.817 -0.994 30.308 1.00 7.20 303 LEU A CA 1
ATOM 2236 C C . LEU A 1 303 ? 29.549 -1.776 29.968 1.00 7.00 303 LEU A C 1
ATOM 2237 O O . LEU A 1 303 ? 29.573 -2.643 29.090 1.00 7.36 303 LEU A O 1
ATOM 2242 N N . LYS A 1 304 ? 28.440 -1.464 30.633 1.00 8.05 304 LYS A N 1
ATOM 2243 C CA . LYS A 1 304 ? 27.199 -2.201 30.396 1.00 8.09 304 LYS A CA 1
ATOM 2244 C C . LYS A 1 304 ? 26.511 -2.026 29.044 1.00 7.93 304 LYS A C 1
ATOM 2245 O O . LYS A 1 304 ? 25.399 -2.516 28.841 1.00 6.95 304 LYS A O 1
ATOM 2251 N N . SER A 1 305 ? 27.156 -1.325 28.118 1.00 8.48 305 SER A N 1
ATOM 2252 C CA . SER A 1 305 ? 26.592 -1.169 26.781 1.00 9.47 305 SER A CA 1
ATOM 2253 C C . SER A 1 305 ? 27.576 -1.820 25.818 1.00 9.60 305 SER A C 1
ATOM 2254 O O . SER A 1 305 ? 27.344 -1.883 24.609 1.00 9.82 305 SER A O 1
ATOM 2257 N N . GLN A 1 306 ? 28.664 -2.342 26.374 1.00 8.87 306 GLN A N 1
ATOM 2258 C CA . GLN A 1 306 ? 29.715 -2.940 25.563 1.00 7.18 306 GLN A CA 1
ATOM 2259 C C . GLN A 1 306 ? 30.083 -4.387 25.875 1.00 8.25 306 GLN A C 1
ATOM 2260 O O . GLN A 1 306 ? 29.783 -4.909 26.952 1.00 6.17 306 GLN A O 1
ATOM 2266 N N . TYR A 1 307 ? 30.738 -5.019 24.903 1.00 5.06 307 TYR A N 1
ATOM 2267 C CA . TYR A 1 307 ? 31.273 -6.368 25.062 1.00 6.33 307 TYR A CA 1
ATOM 2268 C C . TYR A 1 307 ? 32.766 -6.058 25.011 1.00 6.17 307 TYR A C 1
ATOM 2269 O O . TYR A 1 307 ? 33.298 -5.713 23.955 1.00 7.50 307 TYR A O 1
ATOM 2278 N N . VAL A 1 308 ? 33.433 -6.154 26.157 1.00 7.32 308 VAL A N 1
ATOM 2279 C CA . VAL A 1 308 ? 34.847 -5.812 26.251 1.00 7.04 308 VAL A CA 1
ATOM 2280 C C . VAL A 1 308 ? 35.776 -7.001 26.452 1.00 8.22 308 VAL A C 1
ATOM 2281 O O . VAL A 1 308 ? 35.579 -7.813 27.353 1.00 8.15 308 VAL A O 1
ATOM 2285 N N . VAL A 1 309 ? 36.804 -7.073 25.611 1.00 7.46 309 VAL A N 1
ATOM 2286 C CA . VAL A 1 309 ? 37.776 -8.155 25.663 1.00 7.80 309 VAL A CA 1
ATOM 2287 C C . VAL A 1 309 ? 39.087 -7.704 26.298 1.00 8.15 309 VAL A C 1
ATOM 2288 O O . VAL A 1 309 ? 39.720 -6.749 25.837 1.00 8.75 309 VAL A O 1
ATOM 2292 N N . PHE A 1 310 ? 39.481 -8.389 27.366 1.00 7.20 310 PHE A N 1
ATOM 2293 C CA . PHE A 1 310 ? 40.726 -8.089 28.062 1.00 7.74 310 PHE A CA 1
ATOM 2294 C C . PHE A 1 310 ? 41.705 -9.169 27.605 1.00 8.47 310 PHE A C 1
ATOM 2295 O O . PHE A 1 310 ? 41.628 -10.320 28.040 1.00 8.09 310 PHE A O 1
ATOM 2303 N N . ASP A 1 311 ? 42.611 -8.781 26.709 1.00 7.55 311 ASP A N 1
ATOM 2304 C CA . ASP A 1 311 ? 43.588 -9.686 26.109 1.00 9.53 311 ASP A CA 1
ATOM 2305 C C . ASP A 1 311 ? 44.979 -9.529 26.720 1.00 10.07 311 ASP A C 1
ATOM 2306 O O . ASP A 1 311 ? 45.606 -8.484 26.583 1.00 8.94 311 ASP A O 1
ATOM 2311 N N . ALA A 1 312 ? 45.464 -10.578 27.379 1.00 12.05 312 ALA A N 1
ATOM 2312 C CA . ALA A 1 312 ? 46.779 -10.538 28.010 1.00 12.49 312 ALA A CA 1
ATOM 2313 C C . ALA A 1 312 ? 47.913 -10.446 26.987 1.00 13.56 312 ALA A C 1
ATOM 2314 O O . ALA A 1 312 ? 49.011 -10.000 27.313 1.00 14.87 312 ALA A O 1
ATOM 2316 N N . SER A 1 313 ? 47.658 -10.876 25.756 1.00 14.87 313 SER A N 1
ATOM 2317 C CA . SER A 1 313 ? 48.687 -10.799 24.726 1.00 16.18 313 SER A CA 1
ATOM 2318 C C . SER A 1 313 ? 48.676 -9.376 24.178 1.00 15.33 313 SER A C 1
ATOM 2319 O O . SER A 1 313 ? 47.709 -8.941 23.552 1.00 15.82 313 SER A O 1
ATOM 2322 N N . GLY A 1 314 ? 49.758 -8.653 24.434 1.00 16.32 314 GLY A N 1
ATOM 2323 C CA . GLY A 1 314 ? 49.865 -7.278 23.988 1.00 14.84 314 GLY A CA 1
ATOM 2324 C C . GLY A 1 314 ? 50.428 -6.449 25.125 1.00 14.71 314 GLY A C 1
ATOM 2325 O O . GLY A 1 314 ? 51.607 -6.097 25.109 1.00 15.96 314 GLY A O 1
ATOM 2326 N N . PRO A 1 315 ? 49.607 -6.120 26.135 1.00 12.38 315 PRO A N 1
ATOM 2327 C CA . PRO A 1 315 ? 48.193 -6.494 26.232 1.00 11.49 315 PRO A CA 1
ATOM 2328 C C . PRO A 1 315 ? 47.328 -5.526 25.427 1.00 10.65 315 PRO A C 1
ATOM 2329 O O . PRO A 1 315 ? 47.810 -4.482 24.990 1.00 9.09 315 PRO A O 1
ATOM 2333 N N . ARG A 1 316 ? 46.059 -5.873 25.231 1.00 9.00 316 ARG A N 1
ATOM 2334 C CA . ARG A 1 316 ? 45.144 -5.022 24.479 1.00 9.56 316 ARG A CA 1
ATOM 2335 C C . ARG A 1 316 ? 43.714 -5.154 24.989 1.00 9.99 316 ARG A C 1
ATOM 2336 O O . ARG A 1 316 ? 43.384 -6.098 25.710 1.00 9.43 316 ARG A O 1
ATOM 2344 N N . LEU A 1 317 ? 42.878 -4.191 24.614 1.00 8.53 317 LEU A N 1
ATOM 2345 C CA . LEU A 1 317 ? 41.471 -4.159 25.010 1.00 9.41 317 LEU A CA 1
ATOM 2346 C C . LEU A 1 317 ? 40.610 -4.109 23.758 1.00 8.94 317 LEU A C 1
ATOM 2347 O O . LEU A 1 317 ? 40.840 -3.271 22.888 1.00 9.20 317 LEU A O 1
ATOM 2352 N N . GLY A 1 318 ? 39.618 -4.992 23.674 1.00 7.72 318 GLY A N 1
ATOM 2353 C CA . GLY A 1 318 ? 38.742 -5.012 22.513 1.00 8.17 318 GLY A CA 1
ATOM 2354 C C . GLY A 1 318 ? 37.325 -4.582 22.851 1.00 9.11 318 GLY A C 1
ATOM 2355 O O . GLY A 1 318 ? 36.840 -4.834 23.954 1.00 8.55 318 GLY A O 1
ATOM 2356 N N . PHE A 1 319 ? 36.662 -3.934 21.899 1.00 8.07 319 PHE A N 1
ATOM 2357 C CA . PHE A 1 319 ? 35.296 -3.465 22.091 1.00 8.61 319 PHE A CA 1
ATOM 2358 C C . PHE A 1 319 ? 34.384 -3.841 20.927 1.00 9.05 319 PHE A C 1
ATOM 2359 O O . PHE A 1 319 ? 34.805 -3.850 19.769 1.00 9.71 319 PHE A O 1
ATOM 2367 N N . ALA A 1 320 ? 33.128 -4.132 21.252 1.00 7.43 320 ALA A N 1
ATOM 2368 C CA . ALA A 1 320 ? 32.110 -4.459 20.262 1.00 8.86 320 ALA A CA 1
ATOM 2369 C C . ALA A 1 320 ? 30.748 -4.162 20.889 1.00 9.87 320 ALA A C 1
ATOM 2370 O O . ALA A 1 320 ? 30.598 -4.217 22.113 1.00 8.77 320 ALA A O 1
ATOM 2372 N N . ALA A 1 321 ? 29.763 -3.833 20.058 1.00 8.54 321 ALA A N 1
ATOM 2373 C CA . ALA A 1 321 ? 28.424 -3.527 20.556 1.00 10.13 321 ALA A CA 1
ATOM 2374 C C . ALA A 1 321 ? 27.715 -4.789 21.041 1.00 9.52 321 ALA A C 1
ATOM 2375 O O . ALA A 1 321 ? 27.802 -5.841 20.405 1.00 10.16 321 ALA A O 1
ATOM 2377 N N . GLN A 1 322 ? 27.026 -4.687 22.174 1.00 9.78 322 GLN A N 1
ATOM 2378 C CA . GLN A 1 322 ? 26.299 -5.832 22.710 1.00 10.98 322 GLN A CA 1
ATOM 2379 C C . GLN A 1 322 ? 25.157 -6.180 21.770 1.00 12.70 322 GLN A C 1
ATOM 2380 O O . GLN A 1 322 ? 24.553 -5.295 21.159 1.00 12.17 322 GLN A O 1
ATOM 2386 N N . ALA A 1 323 ? 24.864 -7.470 21.654 1.00 12.44 323 ALA A N 1
ATOM 2387 C CA . ALA A 1 323 ? 23.790 -7.927 20.784 1.00 15.08 323 ALA A CA 1
ATOM 2388 C C . ALA A 1 323 ? 22.442 -7.577 21.394 1.00 16.60 323 ALA A C 1
ATOM 2389 O O . ALA A 1 323 ? 22.417 -7.189 22.581 1.00 16.81 323 ALA A O 1
#

GO terms:
  GO:0005576 extracellular region (C, EXP)

Solvent-accessible surface area: 12960 Å² total; per-residue (Å²): 92,46,50,10,53,14,78,0,63,28,34,96,75,1,84,27,6,21,1,100,3,49,0,17,129,36,75,0,1,0,13,3,14,0,14,18,3,2,6,2,0,0,0,40,60,1,49,79,93,47,44,74,69,11,77,85,0,66,34,37,124,55,21,125,97,45,123,66,6,76,6,66,25,91,76,86,115,56,6,38,1,13,7,10,0,26,65,1,80,0,32,0,34,42,2,41,72,95,40,2,3,0,1,0,0,76,128,12,26,76,75,29,28,143,46,68,59,9,5,1,11,0,2,2,4,42,27,90,56,10,47,0,96,108,89,67,24,126,6,1,11,49,25,2,67,107,69,14,66,96,40,14,0,0,3,4,0,71,53,95,34,82,4,18,1,1,0,0,72,47,32,86,82,74,29,76,71,91,31,24,74,26,120,16,83,61,82,119,1,46,4,6,4,53,0,80,6,28,16,18,31,125,107,88,31,115,92,66,10,82,3,13,1,14,4,34,31,23,27,0,26,0,72,74,82,14,1,72,42,0,8,137,105,4,123,55,27,58,136,41,99,106,75,47,1,41,5,0,44,57,108,23,98,30,30,65,0,14,0,48,0,48,142,34,73,0,50,0,45,6,101,39,0,44,32,20,105,41,33,148,49,53,9,25,0,0,0,11,39,10,82,86,67,76,66,2,9,0,0,1,0,0,2,4,16,2,0,0,0,0,10,29,60,74,25,80,0,0,0,0,40,32,92

Organism: Aspergillus oryzae (NCBI:txid5062)

Sequence (323 aa):
AATGSVTTNPTSNDEEYITQVTVGDDTLGLDFDTGSADLWVFSSQTPSSERSGHDYYTPGSSAQKIDGATWSISYGDGSSASGDVYKDKVTVGGVSYDSQAVESAEKVSSEFTQDTANDGLLGLAFSSINTVQPTPQKTFFDNVKSSLSEPIFAVALKHNAPGVYDFGYTDSSKYTGSITYTDVDNSQGFWGFTADGYSIGSDSSSDSITGIADTGTTLLLLDDSIVDAYYEQVNGASYDSSQGGYVFPSSASLPDFSVTIGDYTATVPGEYISFADVGNGQTFGGIQSNSGIGFSIFGDVFLKSQYVVFDASGPRLGFAAQA

Foldseek 3Di:
DQKFKWKWAADPLSQFIWTWKAWANFIATATEKLFAQAWEFEAPLAPCVQLPLAGHHYQDPLKAFPPPKKFKDADDVGKIWMAGWIFAWMGHGNFIDGGAIYTYTNYTDNVQSVVRRHGTYQYNFAQVRAGMPPDGGGGGLRRRQVSHCASKKKWAAAGRDMTMIMGRDADPQFFDDDKFKFFADCVVRFRKGKFQWKAQAPRTDRDIFIDGEIQGGQAWAGAPVVLVVQCVPWPAWDADPVVRWIKGQLVIDGGWMWTHHPPDIQIQHSVLQQRADPDPRMGGGRYGHPPPVPHIYCYDSRSNQWIWMQHPVSGMIITGGTD

Nearest PDB structures (foldseek):
  1ize-assembly1_A  TM=9.939E-01  e=1.144E-67  Aspergillus oryzae
  1ibq-assembly2_B  TM=9.856E-01  e=8.783E-53  Aspergillus phoenicis
  7bku-assembly1_A  TM=9.747E-01  e=5.098E-49  Cryphonectria parasitica
  7nkw-assembly1_A  TM=9.665E-01  e=1.144E-45  Cryphonectria parasitica
  8cik-assembly1_A  TM=8.715E-01  e=1.179E-26  Cervus canadensis sibiricus

B-factor: mean 12.4, std 7.6, range [1.65, 51.37]

Secondary structure (DSSP, 8-state):
---EEEEEEE-GGG--EEEEEEETTEEEEEEEETT---EEE-BTTS-HHHHTT---B---TT-EEEEEEEEEEE-TTS-EEEEEEEEEEEEETTEEEEEEEEEEEEEE-HHHHH-TT--EEEE-S-GGG---BSS----HHHHHGGGSSSSEEEEE--TTS-EEEEESS--TTSEEEEEEEEE-B-TTSS-EEEESEEEETTEEE---EEEEE-TT--SEEE-HHHHHHHHTTSTT-EEETTTTEEEEETT-----EEEEETTEEEEE-HHHHEEEE-STTEEEESEEE-TTTSSEEE-HHHHTTEEEEEETTTTEEEEEEE-

InterPro domains:
  IPR001461 Aspartic peptidase A1 [PR00792] (88-108)
  IPR001461 Aspartic peptidase A1 [PR00792] (230-243)
  IPR001461 Aspartic peptidase A1 [PR00792] (278-289)
  IPR001461 Aspartic peptidase A1 [PR00792] (363-378)
  IPR001461 Aspartic peptidase A1 [PTHR47966] (69-387)
  IPR001969 Aspartic peptidase, active site [PS00141] (278-289)
  IPR021109 Aspartic peptidase domain superfamily [G3DSA:2.40.70.10] (73-237)
  IPR021109 Aspartic peptidase domain superfamily [G3DSA:2.40.70.10] (238-388)
  IPR021109 Aspartic peptidase domain superfamily [SSF50630] (75-387)
  IPR033121 Peptidase family A1 domain [PF00026] (83-388)
  IPR033121 Peptidase family A1 domain [PS51767] (84-387)
  IPR034163 Aspergillopepsin-like catalytic domain [cd06097] (84-387)